Protein AF-A0A4Z2BAN6-F1 (afdb_monomer)

Sequence (231 aa):
MERNGSAILTCNSTPDTAITWKFNGDPVEDEAFRQYTTQNGPDLNLSQVDFTMFGHYSCWSEGRMLSSVYLPRNRGTGAKRLKSCQWVTSDGPVHGGGFQFQLSHSLSPYAEENTMLEVTVEAIDDLIFDRKTKKFFLREIIQPNSPKIAKCEDVGENLMVTIEPPSNWSTPHSFFTLEHQIHYRLLDNNQDRFSSSTLIPKTASSLRVRSRDPLVLSTWSQWSPWKNLTQ

Structure (mmCIF, N/CA/C/O backbone):
data_AF-A0A4Z2BAN6-F1
#
_entry.id   AF-A0A4Z2BAN6-F1
#
loop_
_atom_site.group_PDB
_atom_site.id
_atom_site.type_symbol
_atom_site.label_atom_id
_atom_site.label_alt_id
_atom_site.label_comp_id
_atom_site.label_asym_id
_atom_site.label_entity_id
_atom_site.label_seq_id
_atom_site.pdbx_PDB_ins_code
_atom_site.Cartn_x
_atom_site.Cartn_y
_atom_site.Cartn_z
_atom_site.occupancy
_atom_site.B_iso_or_equiv
_atom_site.auth_seq_id
_atom_site.auth_comp_id
_atom_site.auth_asym_id
_atom_site.auth_atom_id
_atom_site.pdbx_PDB_model_num
ATOM 1 N N . MET A 1 1 ? 30.330 -13.025 -23.144 1.00 32.06 1 MET A N 1
ATOM 2 C CA . MET A 1 1 ? 30.098 -12.651 -24.552 1.00 32.06 1 MET A CA 1
ATOM 3 C C . MET A 1 1 ? 29.093 -11.511 -24.525 1.00 32.06 1 MET A C 1
ATOM 5 O O . MET A 1 1 ? 27.902 -11.760 -24.373 1.00 32.06 1 MET A O 1
ATOM 9 N N . GLU A 1 2 ? 29.586 -10.273 -24.463 1.00 41.03 2 GLU A N 1
ATOM 10 C CA . GLU A 1 2 ? 28.739 -9.074 -24.435 1.00 41.03 2 GLU A CA 1
ATOM 11 C C . GLU A 1 2 ? 27.949 -9.006 -25.743 1.00 41.03 2 GLU A C 1
ATOM 13 O O . GLU A 1 2 ? 28.502 -9.147 -26.832 1.00 41.03 2 GLU A O 1
ATOM 18 N N . ARG A 1 3 ? 26.624 -8.887 -25.643 1.00 49.75 3 ARG A N 1
ATOM 19 C CA . ARG A 1 3 ? 25.795 -8.622 -26.817 1.00 49.75 3 ARG A CA 1
ATOM 20 C C . ARG A 1 3 ? 25.945 -7.141 -27.140 1.00 49.75 3 ARG A C 1
ATOM 22 O O . ARG A 1 3 ? 25.285 -6.322 -26.511 1.00 49.75 3 ARG A O 1
ATOM 29 N N . ASN A 1 4 ? 26.798 -6.832 -28.108 1.00 61.09 4 ASN A N 1
ATOM 30 C CA . ASN A 1 4 ? 26.900 -5.513 -28.721 1.00 61.09 4 ASN A CA 1
ATOM 31 C C . ASN A 1 4 ? 25.533 -5.139 -29.320 1.00 61.09 4 ASN A C 1
ATOM 33 O O . ASN A 1 4 ? 25.080 -5.748 -30.290 1.00 61.09 4 ASN A O 1
ATOM 37 N N . GLY A 1 5 ? 24.835 -4.201 -28.678 1.00 72.12 5 GLY A N 1
ATOM 38 C CA . GLY A 1 5 ? 23.520 -3.730 -29.107 1.00 72.12 5 GLY A CA 1
ATOM 39 C C . GLY A 1 5 ? 23.623 -2.702 -30.233 1.00 72.12 5 GLY A C 1
ATOM 40 O O . GLY A 1 5 ? 24.662 -2.077 -30.429 1.00 72.12 5 GLY A O 1
ATOM 41 N N . SER A 1 6 ? 22.530 -2.507 -30.967 1.00 83.88 6 SER A N 1
ATOM 42 C CA . SER A 1 6 ? 22.358 -1.378 -31.885 1.00 83.88 6 SER A CA 1
ATOM 43 C C . SER A 1 6 ? 21.189 -0.519 -31.419 1.00 83.88 6 SER A C 1
ATOM 45 O O . SER A 1 6 ? 20.181 -1.058 -30.953 1.00 83.88 6 SER A O 1
ATOM 47 N N . ALA A 1 7 ? 21.296 0.794 -31.576 1.00 84.31 7 ALA A N 1
ATOM 48 C CA . ALA A 1 7 ? 20.236 1.741 -31.251 1.00 84.31 7 ALA A CA 1
ATOM 49 C C . ALA A 1 7 ? 20.042 2.730 -32.404 1.00 84.31 7 ALA A C 1
ATOM 51 O O . ALA A 1 7 ? 20.989 3.050 -33.114 1.00 84.31 7 ALA A O 1
ATOM 52 N N . ILE A 1 8 ? 18.813 3.206 -32.586 1.00 88.75 8 ILE A N 1
ATOM 53 C CA . ILE A 1 8 ? 18.486 4.273 -33.536 1.00 88.75 8 ILE A CA 1
ATOM 54 C C . ILE A 1 8 ? 17.912 5.420 -32.715 1.00 88.75 8 ILE A C 1
ATOM 56 O O . ILE A 1 8 ? 16.946 5.223 -31.973 1.00 88.75 8 ILE A O 1
ATOM 60 N N . LEU A 1 9 ? 18.539 6.588 -32.809 1.00 88.12 9 LEU A N 1
ATOM 61 C CA . LEU A 1 9 ? 18.074 7.811 -32.169 1.00 88.12 9 LEU A CA 1
ATOM 62 C C . LEU A 1 9 ? 17.407 8.682 -33.228 1.00 88.12 9 LEU A C 1
ATOM 64 O O . LEU A 1 9 ? 18.056 9.077 -34.189 1.00 88.12 9 LEU A O 1
ATOM 68 N N . THR A 1 10 ? 16.128 8.992 -33.044 1.00 89.12 10 THR A N 1
ATOM 69 C CA . THR A 1 10 ? 15.358 9.793 -34.003 1.00 89.12 10 THR A CA 1
ATOM 70 C C . THR A 1 10 ? 15.253 11.233 -33.535 1.00 89.12 10 THR A C 1
ATOM 72 O O . THR A 1 10 ? 14.806 11.492 -32.413 1.00 89.12 10 THR A O 1
ATOM 75 N N . CYS A 1 11 ? 15.642 12.175 -34.394 1.00 85.94 11 CYS A N 1
ATOM 76 C CA . CYS A 1 11 ? 15.409 13.590 -34.148 1.00 85.94 11 CYS A CA 1
ATOM 77 C C . CYS A 1 11 ? 13.961 13.973 -34.475 1.00 85.94 11 CYS A C 1
ATOM 79 O O . CYS A 1 11 ? 13.407 13.561 -35.493 1.00 85.94 11 CYS A O 1
ATOM 81 N N . ASN A 1 12 ? 13.351 14.805 -33.631 1.00 81.38 12 ASN A N 1
ATOM 82 C CA . ASN A 1 12 ? 12.024 15.358 -33.893 1.00 81.38 12 ASN A CA 1
ATOM 83 C C . ASN A 1 12 ? 12.115 16.584 -34.824 1.00 81.38 12 ASN A C 1
ATOM 85 O O . ASN A 1 12 ? 11.957 17.721 -34.377 1.00 81.38 12 ASN A O 1
ATOM 89 N N . SER A 1 13 ? 12.419 16.357 -36.104 1.00 80.50 13 SER A N 1
ATOM 90 C CA . SER A 1 13 ? 12.527 17.400 -37.134 1.00 80.50 13 SER A CA 1
ATOM 91 C C . SER A 1 13 ? 11.557 17.174 -38.295 1.00 80.50 13 SER A C 1
ATOM 93 O O . SER A 1 13 ? 11.010 16.087 -38.477 1.00 80.50 13 SER A O 1
ATOM 95 N N . THR A 1 14 ? 11.357 18.203 -39.118 1.00 76.50 14 THR A N 1
ATOM 96 C CA . THR A 1 14 ? 10.662 18.055 -40.401 1.00 76.50 14 THR A CA 1
ATOM 97 C C . THR A 1 14 ? 11.549 17.336 -41.425 1.00 76.50 14 THR A C 1
ATOM 99 O O . THR A 1 14 ? 12.778 17.377 -41.296 1.00 76.50 14 THR A O 1
ATOM 102 N N . PRO A 1 15 ? 10.959 16.690 -42.449 1.00 64.62 15 PRO A N 1
ATOM 103 C CA . PRO A 1 15 ? 11.714 16.242 -43.616 1.00 64.62 15 PRO A CA 1
ATOM 104 C C . PRO A 1 15 ? 12.491 17.430 -44.209 1.00 64.62 15 PRO A C 1
ATOM 106 O O . PRO A 1 15 ? 11.973 18.544 -44.218 1.00 64.62 15 PRO A O 1
ATOM 109 N N . ASP A 1 16 ? 13.728 17.199 -44.650 1.00 68.94 16 ASP A N 1
ATOM 110 C CA . ASP A 1 16 ? 14.640 18.174 -45.285 1.00 68.94 16 ASP A CA 1
ATOM 111 C C . ASP A 1 16 ? 15.369 19.176 -44.371 1.00 68.94 16 ASP A C 1
ATOM 113 O O . ASP A 1 16 ? 16.165 19.986 -44.848 1.00 68.94 16 ASP A O 1
ATOM 117 N N . THR A 1 17 ? 15.191 19.107 -43.050 1.00 77.31 17 THR A N 1
ATOM 118 C CA . THR A 1 17 ? 16.026 19.890 -42.127 1.00 77.31 17 THR A CA 1
ATOM 119 C C . THR A 1 17 ? 17.451 19.323 -42.078 1.00 77.31 17 THR A C 1
ATOM 121 O O . THR A 1 17 ? 17.636 18.135 -41.820 1.00 77.31 17 THR A O 1
ATOM 124 N N . ALA A 1 18 ? 18.475 20.161 -42.273 1.00 85.25 18 ALA A N 1
ATOM 125 C CA . ALA A 1 18 ? 19.863 19.765 -42.030 1.00 85.25 18 ALA A CA 1
ATOM 126 C C . ALA A 1 18 ? 20.096 19.573 -40.521 1.00 85.25 18 ALA A C 1
ATOM 128 O O . ALA A 1 18 ? 19.908 20.511 -39.738 1.00 85.25 18 ALA A O 1
ATOM 129 N N . ILE A 1 19 ? 20.486 18.357 -40.126 1.00 89.69 19 ILE A N 1
ATOM 130 C CA . ILE A 1 19 ? 20.642 17.936 -38.729 1.00 89.69 19 ILE A CA 1
ATOM 131 C C . ILE A 1 19 ? 22.105 17.648 -38.408 1.00 89.69 19 ILE A C 1
ATOM 133 O O . ILE A 1 19 ? 22.801 17.022 -39.203 1.00 89.69 19 ILE A O 1
ATOM 137 N N . THR A 1 20 ? 22.538 18.030 -37.210 1.00 90.81 20 THR A N 1
ATOM 138 C CA . THR A 1 20 ? 23.782 17.552 -36.598 1.00 90.81 20 THR A CA 1
ATOM 139 C C . THR A 1 20 ? 23.512 16.962 -35.220 1.00 90.81 20 THR A C 1
ATOM 141 O O . THR A 1 20 ? 22.596 17.384 -34.508 1.00 90.81 20 THR A O 1
ATOM 144 N N . TRP A 1 21 ? 24.315 15.975 -34.832 1.00 90.75 21 TRP A N 1
ATOM 145 C CA . TRP A 1 21 ? 24.214 15.316 -33.534 1.00 90.75 21 TRP A CA 1
ATOM 146 C C . TRP A 1 21 ? 25.424 15.619 -32.657 1.00 90.75 21 TRP A C 1
ATOM 148 O O . TRP A 1 21 ? 26.562 15.669 -33.127 1.00 90.75 21 TRP A O 1
ATOM 158 N N . LYS A 1 22 ? 25.172 15.779 -31.357 1.00 90.19 22 LYS A N 1
ATOM 159 C CA . LYS A 1 22 ? 26.207 15.919 -30.329 1.00 90.19 22 LYS A CA 1
ATOM 160 C C . LYS A 1 22 ? 26.028 14.875 -29.236 1.00 90.19 22 LYS A C 1
ATOM 162 O O . LYS A 1 22 ? 24.895 14.645 -28.808 1.00 90.19 22 LYS A O 1
ATOM 167 N N . PHE A 1 23 ? 27.129 14.302 -28.764 1.00 88.69 23 PHE A N 1
ATOM 168 C CA . PHE A 1 23 ? 27.199 13.414 -27.609 1.00 88.69 23 PHE A CA 1
ATOM 169 C C . PHE A 1 23 ? 27.866 14.149 -26.446 1.00 88.69 23 PHE A C 1
ATOM 171 O O . PHE A 1 23 ? 28.974 14.649 -26.583 1.00 88.69 23 PHE A O 1
ATOM 178 N N . ASN A 1 24 ? 27.168 14.274 -25.316 1.00 85.25 24 ASN A N 1
ATOM 179 C CA . ASN A 1 24 ? 27.612 15.009 -24.124 1.00 85.25 24 ASN A CA 1
ATOM 180 C C . ASN A 1 24 ? 28.097 16.451 -24.390 1.00 85.25 24 ASN A C 1
ATOM 182 O O . ASN A 1 24 ? 28.816 17.026 -23.583 1.00 85.25 24 ASN A O 1
ATOM 186 N N . GLY A 1 25 ? 27.639 17.060 -25.489 1.00 82.81 25 GLY A N 1
ATOM 187 C CA . GLY A 1 25 ? 28.009 18.417 -25.899 1.00 82.81 25 GLY A CA 1
ATOM 188 C C . GLY A 1 25 ? 29.024 18.475 -27.042 1.00 82.81 25 GLY A C 1
ATOM 189 O O . GLY A 1 25 ? 29.089 19.504 -27.716 1.00 82.81 25 GLY A O 1
ATOM 190 N N . ASP A 1 26 ? 29.706 17.369 -27.332 1.00 87.44 26 ASP A N 1
ATOM 191 C CA . ASP A 1 26 ? 30.724 17.275 -28.377 1.00 87.44 26 ASP A CA 1
ATOM 192 C C . ASP A 1 26 ? 30.146 16.713 -29.688 1.00 87.44 26 ASP A C 1
ATOM 194 O O . ASP A 1 26 ? 29.232 15.883 -29.649 1.00 87.44 26 ASP A O 1
ATOM 198 N N . PRO A 1 27 ? 30.616 17.153 -30.870 1.00 87.88 27 PRO A N 1
ATOM 199 C CA . PRO A 1 27 ? 30.157 16.613 -32.150 1.00 87.88 27 PRO A CA 1
ATOM 200 C C . PRO A 1 27 ? 30.369 15.095 -32.249 1.00 87.88 27 PRO A C 1
ATOM 202 O O . PRO A 1 27 ? 31.467 14.600 -32.020 1.00 87.88 27 PRO A O 1
ATOM 205 N N . VAL A 1 28 ? 29.335 14.349 -32.656 1.00 84.75 28 VAL A N 1
ATOM 206 C CA . VAL A 1 28 ? 29.432 12.879 -32.823 1.00 84.75 28 VAL A CA 1
ATOM 207 C C . VAL A 1 28 ? 30.371 12.482 -33.976 1.00 84.75 28 VAL A C 1
ATOM 209 O O . VAL A 1 28 ? 30.853 11.355 -34.031 1.00 84.75 28 VAL A O 1
ATOM 212 N N . GLU A 1 29 ? 30.656 13.413 -34.887 1.00 73.31 29 GLU A N 1
ATOM 213 C CA . GLU A 1 29 ? 31.560 13.230 -36.030 1.00 73.31 29 GLU A CA 1
ATOM 214 C C . GLU A 1 29 ? 33.049 13.144 -35.643 1.00 73.31 29 GLU A C 1
ATOM 216 O O . GLU A 1 29 ? 33.885 12.893 -36.514 1.00 73.31 29 GLU A O 1
ATOM 221 N N . ASP A 1 30 ? 33.382 13.328 -34.360 1.00 72.38 30 ASP A N 1
ATOM 222 C CA . ASP A 1 30 ? 34.740 13.163 -33.845 1.00 72.38 30 ASP A CA 1
ATOM 223 C C . ASP A 1 30 ? 35.255 11.721 -34.049 1.00 72.38 30 ASP A C 1
ATOM 225 O O . ASP A 1 30 ? 34.494 10.742 -34.059 1.00 72.38 30 ASP A O 1
ATOM 229 N N . GLU A 1 31 ? 36.568 11.574 -34.230 1.00 66.12 31 GLU A N 1
ATOM 230 C CA . GLU A 1 31 ? 37.223 10.339 -34.684 1.00 66.12 31 GLU A CA 1
ATOM 231 C C . GLU A 1 31 ? 36.908 9.132 -33.784 1.00 66.12 31 GLU A C 1
ATOM 233 O O . GLU A 1 31 ? 36.809 8.002 -34.268 1.00 66.12 31 GLU A O 1
ATOM 238 N N . ALA A 1 32 ? 36.671 9.373 -32.491 1.00 68.06 32 ALA A N 1
ATOM 239 C CA . ALA A 1 32 ? 36.342 8.345 -31.507 1.00 68.06 32 ALA A CA 1
ATOM 240 C C . ALA A 1 32 ? 34.987 7.650 -31.760 1.00 68.06 32 ALA A C 1
ATOM 242 O O . ALA A 1 32 ? 34.859 6.447 -31.516 1.00 68.06 32 ALA A O 1
ATOM 243 N N . PHE A 1 33 ? 33.986 8.375 -32.273 1.00 69.69 33 PHE A N 1
ATOM 244 C CA . PHE A 1 33 ? 32.612 7.876 -32.447 1.00 69.69 33 PHE A CA 1
ATOM 245 C C . PHE A 1 33 ? 32.246 7.597 -33.905 1.00 69.69 33 PHE A C 1
ATOM 247 O O . PHE A 1 33 ? 31.298 6.850 -34.177 1.00 69.69 33 PHE A O 1
ATOM 254 N N . ARG A 1 34 ? 33.014 8.134 -34.857 1.00 74.44 34 ARG A N 1
ATOM 255 C CA . ARG A 1 34 ? 32.753 8.006 -36.296 1.00 74.44 34 ARG A CA 1
ATOM 256 C C . ARG A 1 34 ? 32.675 6.559 -36.791 1.00 74.44 34 ARG A C 1
ATOM 258 O O . ARG A 1 34 ? 31.925 6.273 -37.717 1.00 74.44 34 ARG A O 1
ATOM 265 N N . GLN A 1 35 ? 33.415 5.636 -36.178 1.00 81.19 35 GLN A N 1
ATOM 266 C CA . GLN A 1 35 ? 33.396 4.218 -36.569 1.00 81.19 35 GLN A CA 1
ATOM 267 C C . GLN A 1 35 ? 32.152 3.451 -36.080 1.00 81.19 35 GLN A C 1
ATOM 269 O O . GLN A 1 35 ? 31.854 2.377 -36.598 1.00 81.19 35 GLN A O 1
ATOM 274 N N . TYR A 1 36 ? 31.426 3.993 -35.098 1.00 83.19 36 TYR A N 1
ATOM 275 C CA . TYR A 1 36 ? 30.276 3.335 -34.468 1.00 8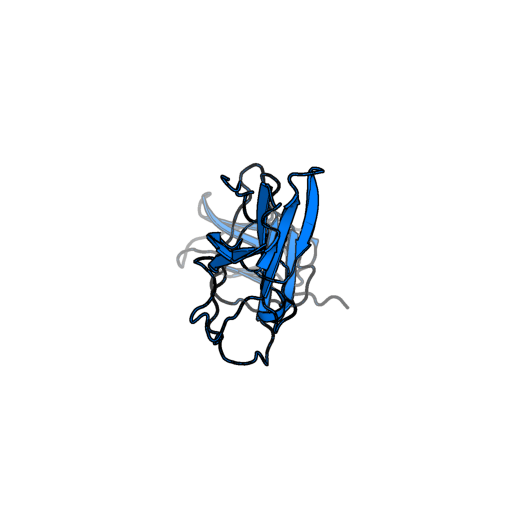3.19 36 TYR A CA 1
ATOM 276 C C . TYR A 1 36 ? 28.945 4.001 -34.805 1.00 83.19 36 TYR A C 1
ATOM 278 O O . TYR A 1 36 ? 27.889 3.450 -34.485 1.00 83.19 36 TYR A O 1
ATOM 286 N N . THR A 1 37 ? 28.980 5.163 -35.454 1.00 85.25 37 THR A N 1
ATOM 287 C CA . THR A 1 37 ? 27.803 5.983 -35.725 1.00 85.25 37 THR A CA 1
ATOM 288 C C . THR A 1 37 ? 27.599 6.199 -37.220 1.00 85.25 37 THR A C 1
ATOM 290 O O . THR A 1 37 ? 28.540 6.290 -38.004 1.00 85.25 37 THR A O 1
ATOM 293 N N . THR A 1 38 ? 26.345 6.234 -37.657 1.00 87.88 38 THR A N 1
ATOM 294 C CA . THR A 1 38 ? 25.986 6.543 -39.045 1.00 87.88 38 THR A CA 1
ATOM 295 C C . THR A 1 38 ? 24.741 7.408 -39.047 1.00 87.88 38 THR A C 1
ATOM 297 O O . THR A 1 38 ? 23.707 7.005 -38.514 1.00 87.88 38 THR A O 1
ATOM 300 N N . GLN A 1 39 ? 24.832 8.596 -39.637 1.00 86.69 39 GLN A N 1
ATOM 301 C CA . GLN A 1 39 ? 23.696 9.499 -39.749 1.00 86.69 39 GLN A CA 1
ATOM 302 C C . GLN A 1 39 ? 22.905 9.213 -41.029 1.00 86.69 39 GLN A C 1
ATOM 304 O O . GLN A 1 39 ? 23.458 9.232 -42.126 1.00 86.69 39 GLN A O 1
ATOM 309 N N . ASN A 1 40 ? 21.602 8.978 -40.876 1.00 85.19 40 ASN A N 1
ATOM 310 C CA . ASN A 1 40 ? 20.653 8.714 -41.952 1.00 85.19 40 ASN A CA 1
ATOM 311 C C . ASN A 1 40 ? 19.498 9.720 -41.855 1.00 85.19 40 ASN A C 1
ATOM 313 O O . ASN A 1 40 ? 18.474 9.464 -41.225 1.00 85.19 40 ASN A O 1
ATOM 317 N N . GLY A 1 41 ? 19.679 10.894 -42.466 1.00 85.00 41 GLY A N 1
ATOM 318 C CA . GLY A 1 41 ? 18.714 11.991 -42.365 1.00 85.00 41 GLY A CA 1
ATOM 319 C C . GLY A 1 41 ? 18.571 12.485 -40.914 1.00 85.00 41 GLY A C 1
ATOM 320 O O . GLY A 1 41 ? 19.584 12.881 -40.327 1.00 85.00 41 GLY A O 1
ATOM 321 N N . PRO A 1 42 ? 17.353 12.483 -40.329 1.00 87.88 42 PRO A N 1
ATOM 322 C CA . PRO A 1 42 ? 17.133 12.883 -38.939 1.00 87.88 42 PRO A CA 1
ATOM 323 C C . PRO A 1 42 ? 17.541 11.806 -37.922 1.00 87.88 42 PRO A C 1
ATOM 325 O O . PRO A 1 42 ? 17.608 12.102 -36.727 1.00 87.88 42 PRO A O 1
ATOM 328 N N . ASP A 1 43 ? 17.810 10.578 -38.369 1.00 89.25 43 ASP A N 1
ATOM 329 C CA . ASP A 1 43 ? 18.134 9.452 -37.499 1.00 89.25 43 ASP A CA 1
ATOM 330 C C . ASP A 1 43 ? 19.651 9.267 -37.354 1.00 89.25 43 ASP A C 1
ATOM 332 O O . ASP A 1 43 ? 20.407 9.330 -38.328 1.00 89.25 43 ASP A O 1
ATOM 336 N N . LEU A 1 44 ? 20.101 8.990 -36.130 1.00 89.62 44 LEU A N 1
ATOM 337 C CA . LEU A 1 44 ? 21.464 8.571 -35.821 1.00 89.62 44 LEU A CA 1
ATOM 338 C C . LEU A 1 44 ? 21.474 7.090 -35.440 1.00 89.62 44 LEU A C 1
ATOM 340 O O . LEU A 1 44 ? 20.933 6.691 -34.405 1.00 89.62 44 LEU A O 1
ATOM 344 N N . ASN A 1 45 ? 22.133 6.278 -36.260 1.00 90.06 45 ASN A N 1
ATOM 345 C CA . ASN A 1 45 ? 22.304 4.854 -36.014 1.00 90.06 45 ASN A CA 1
ATOM 346 C C . ASN A 1 45 ? 23.582 4.622 -35.211 1.00 90.06 45 ASN A C 1
ATOM 348 O O . ASN A 1 45 ? 24.670 4.974 -35.660 1.00 90.06 45 ASN A O 1
ATOM 352 N N . LEU A 1 46 ? 23.449 3.989 -34.049 1.00 89.19 46 LEU A N 1
ATOM 353 C CA . LEU A 1 46 ? 24.548 3.544 -33.202 1.00 89.19 46 LEU A CA 1
ATOM 354 C C . LEU A 1 46 ? 24.712 2.031 -33.353 1.00 89.19 46 LEU A C 1
ATOM 356 O O . LEU A 1 46 ? 23.771 1.258 -33.145 1.00 89.19 46 LEU A O 1
ATOM 360 N N . SER A 1 47 ? 25.918 1.604 -33.696 1.00 86.12 47 SER A N 1
ATOM 361 C CA . SER A 1 47 ? 26.310 0.203 -33.806 1.00 86.12 47 SER A CA 1
ATOM 362 C C . SER A 1 47 ? 27.295 -0.148 -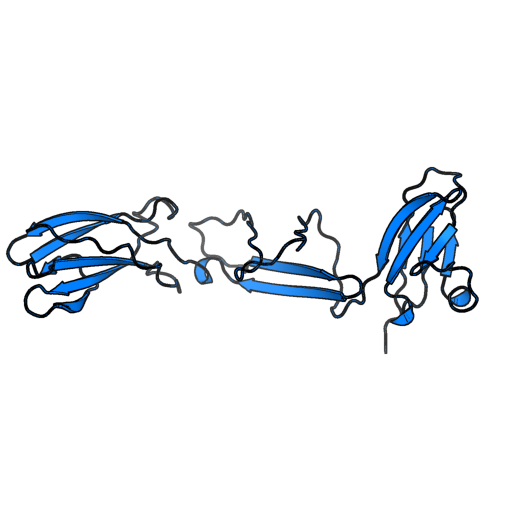32.700 1.00 86.12 47 SER A C 1
ATOM 364 O O . SER A 1 47 ? 28.056 0.702 -32.257 1.00 86.12 47 SER A O 1
ATOM 366 N N . GLN A 1 48 ? 27.276 -1.404 -32.256 1.00 81.62 48 GLN A N 1
ATOM 367 C CA . GLN A 1 48 ? 28.196 -1.899 -31.229 1.00 81.62 48 GLN A CA 1
ATOM 368 C C . GLN A 1 48 ? 28.209 -1.062 -29.944 1.00 81.62 48 GLN A C 1
ATOM 370 O O . GLN A 1 48 ? 29.259 -0.837 -29.356 1.00 81.62 48 GLN A O 1
ATOM 375 N N . VAL A 1 49 ? 27.023 -0.627 -29.513 1.00 79.81 49 VAL A N 1
ATOM 376 C CA . VAL A 1 49 ? 26.856 0.241 -28.346 1.00 79.81 49 VAL A CA 1
ATOM 377 C C . VAL A 1 49 ? 27.484 -0.408 -27.115 1.00 79.81 49 VAL A C 1
ATOM 379 O O . VAL A 1 49 ? 27.034 -1.473 -26.678 1.00 79.81 49 VAL A O 1
ATOM 382 N N . ASP A 1 50 ? 28.481 0.267 -26.547 1.00 77.00 50 ASP A N 1
ATOM 383 C CA . ASP A 1 50 ? 29.167 -0.122 -25.318 1.00 77.00 50 ASP A CA 1
ATOM 384 C C . ASP A 1 50 ? 29.019 0.945 -24.215 1.00 77.00 50 ASP A C 1
ATOM 386 O O . ASP A 1 50 ? 28.246 1.900 -24.327 1.00 77.00 50 ASP A O 1
ATOM 390 N N . PHE A 1 51 ? 29.754 0.772 -23.112 1.00 71.56 51 PHE A N 1
ATOM 391 C CA . PHE A 1 51 ? 29.659 1.660 -21.957 1.00 71.56 51 PHE A CA 1
ATOM 392 C C . PHE A 1 51 ? 30.155 3.094 -22.184 1.00 71.56 51 PHE A C 1
ATOM 394 O O . PHE A 1 51 ? 29.801 3.966 -21.393 1.00 71.56 51 PHE A O 1
ATOM 401 N N . THR A 1 52 ? 30.954 3.338 -23.221 1.00 77.50 52 THR A N 1
ATOM 402 C CA . THR A 1 52 ? 31.472 4.662 -23.596 1.00 77.50 52 THR A CA 1
ATOM 403 C C . THR A 1 52 ? 30.454 5.487 -24.380 1.00 77.50 52 THR A C 1
ATOM 405 O O . THR A 1 52 ? 30.553 6.709 -24.424 1.00 77.50 52 THR A O 1
ATOM 408 N N . MET A 1 53 ? 29.437 4.826 -24.942 1.00 80.00 53 MET A N 1
ATOM 409 C CA . MET A 1 53 ? 28.367 5.442 -25.729 1.00 80.00 53 MET A CA 1
ATOM 410 C C . MET A 1 53 ? 27.113 5.748 -24.889 1.00 80.00 53 MET A C 1
ATOM 412 O O . MET A 1 53 ? 26.096 6.186 -25.421 1.00 80.00 53 MET A O 1
ATOM 416 N N . PHE A 1 54 ? 27.143 5.514 -23.573 1.00 83.19 54 PHE A N 1
ATOM 417 C CA . PHE A 1 54 ? 26.052 5.912 -22.681 1.00 83.19 54 PHE A CA 1
ATOM 418 C C . PHE A 1 54 ? 26.179 7.384 -22.294 1.00 83.19 54 PHE A C 1
ATOM 420 O O . PHE A 1 54 ? 27.225 7.823 -21.819 1.00 83.19 54 PHE A O 1
ATOM 427 N N . GLY A 1 55 ? 25.103 8.145 -22.475 1.00 79.50 55 GLY A N 1
ATOM 428 C CA . GLY A 1 55 ? 25.106 9.581 -22.222 1.00 79.50 55 GLY A CA 1
ATOM 429 C C . GLY A 1 55 ? 24.018 10.333 -22.973 1.00 79.50 55 GLY A C 1
ATOM 430 O O . GLY A 1 55 ? 23.039 9.753 -23.452 1.00 79.50 55 GLY A O 1
ATOM 431 N N . HIS A 1 56 ? 24.193 11.645 -23.041 1.00 86.00 56 HIS A N 1
ATOM 432 C CA . HIS A 1 56 ? 23.238 12.577 -23.611 1.00 86.00 56 HIS A CA 1
ATOM 433 C C . HIS A 1 56 ? 23.504 12.793 -25.100 1.00 86.00 56 HIS A C 1
ATOM 435 O O . HIS A 1 56 ? 24.544 13.325 -25.483 1.00 86.00 56 HIS A O 1
ATOM 441 N N . TYR A 1 57 ? 22.537 12.444 -25.939 1.00 88.75 57 TYR A N 1
ATOM 442 C CA . TYR A 1 57 ? 22.542 12.755 -27.360 1.00 88.75 57 TYR A CA 1
ATOM 443 C C . TYR A 1 57 ? 21.583 13.903 -27.637 1.00 88.75 57 TYR A C 1
ATOM 445 O O . TYR A 1 57 ? 20.420 13.869 -27.239 1.00 88.75 57 TYR A O 1
ATOM 453 N N . SER A 1 58 ? 22.056 14.915 -28.355 1.00 88.19 58 SER A N 1
ATOM 454 C CA . SER A 1 58 ? 21.248 16.075 -28.728 1.00 88.19 58 SER A CA 1
ATOM 455 C C . SER A 1 58 ? 21.306 16.317 -30.229 1.00 88.19 58 SER A C 1
ATOM 457 O O . SER A 1 58 ? 22.375 16.263 -30.836 1.00 88.19 58 SER A O 1
ATOM 459 N N . CYS A 1 59 ? 20.139 16.573 -30.811 1.00 90.00 59 CYS A N 1
ATOM 460 C CA . CYS A 1 59 ? 19.951 16.909 -32.215 1.00 90.00 59 CYS A CA 1
ATOM 461 C C . CYS A 1 59 ? 19.854 18.427 -32.379 1.00 90.00 59 CYS A C 1
ATOM 463 O O . CYS A 1 59 ? 19.128 19.093 -31.632 1.00 90.00 59 CYS A O 1
ATOM 465 N N . TRP A 1 60 ? 20.546 18.961 -33.382 1.00 88.94 60 TRP A N 1
ATOM 466 C CA . TRP A 1 60 ? 20.660 20.388 -33.648 1.00 88.94 60 TRP A CA 1
ATOM 467 C C . TRP A 1 60 ? 20.370 20.710 -35.111 1.00 88.94 60 TRP A C 1
ATOM 469 O O . TRP A 1 60 ? 20.716 19.944 -36.006 1.00 88.94 60 TRP A O 1
ATOM 479 N N . SER A 1 61 ? 19.787 21.881 -35.352 1.00 89.44 61 SER A N 1
ATOM 480 C CA . SER A 1 61 ? 19.682 22.485 -36.680 1.00 89.44 61 SER A CA 1
ATOM 481 C C . SER A 1 61 ? 19.888 23.990 -36.576 1.00 89.44 61 SER A C 1
ATOM 483 O O . SER A 1 61 ? 19.363 24.613 -35.655 1.00 89.44 61 SER A O 1
ATOM 485 N N . GLU A 1 62 ? 20.701 24.560 -37.469 1.00 85.75 62 GLU A N 1
ATOM 486 C CA . GLU A 1 62 ? 21.007 26.004 -37.514 1.00 85.75 62 GLU A CA 1
ATOM 487 C C . GLU A 1 62 ? 21.405 26.603 -36.144 1.00 85.75 62 GLU A C 1
ATOM 489 O O . GLU A 1 62 ? 21.077 27.736 -35.806 1.00 85.75 62 GLU A O 1
ATOM 494 N N . GLY A 1 63 ? 22.101 25.820 -35.311 1.00 80.50 63 GLY A N 1
ATOM 495 C CA . GLY A 1 63 ? 22.527 26.237 -33.968 1.00 80.50 63 GLY A CA 1
ATOM 496 C C . GLY A 1 63 ? 21.459 26.129 -32.871 1.00 80.50 63 GLY A C 1
ATOM 497 O O . GLY A 1 63 ? 21.756 26.421 -31.714 1.00 80.50 63 GLY A O 1
ATOM 498 N N . ARG A 1 64 ? 20.247 25.655 -33.180 1.00 83.56 64 ARG A N 1
ATOM 499 C CA . ARG A 1 64 ? 19.168 25.398 -32.215 1.00 83.56 64 ARG A CA 1
ATOM 500 C C . ARG A 1 64 ? 19.035 23.906 -31.910 1.00 83.56 64 ARG A C 1
ATOM 502 O O . ARG A 1 64 ? 18.961 23.088 -32.823 1.00 83.56 64 ARG A O 1
ATOM 509 N N . MET A 1 65 ? 18.938 23.556 -30.628 1.00 84.56 65 MET A N 1
ATOM 510 C CA . MET A 1 65 ? 18.627 22.188 -30.205 1.00 84.56 65 MET A CA 1
ATOM 511 C C . MET A 1 65 ? 17.150 21.876 -30.475 1.00 84.56 65 MET A C 1
ATOM 513 O O . MET A 1 65 ? 16.270 22.616 -30.028 1.00 84.56 65 MET A O 1
ATOM 517 N N . LEU A 1 66 ? 16.884 20.793 -31.205 1.00 84.50 66 LEU A N 1
ATOM 518 C CA . LEU A 1 66 ? 15.532 20.363 -31.578 1.00 84.50 66 LEU A CA 1
ATOM 519 C C . LEU A 1 66 ? 14.976 19.313 -30.613 1.00 84.50 66 LEU A C 1
ATOM 521 O O . LEU A 1 66 ? 13.826 19.397 -30.187 1.00 84.50 66 LEU A O 1
ATOM 525 N N . SER A 1 67 ? 15.798 18.328 -30.257 1.00 81.25 67 SER A N 1
ATOM 526 C CA . SER A 1 67 ? 15.431 17.250 -29.340 1.00 81.25 67 SER A CA 1
ATOM 527 C C . SER A 1 67 ? 16.664 16.666 -28.665 1.00 81.25 67 SER A C 1
ATOM 529 O O . SER A 1 67 ? 17.773 16.755 -29.195 1.00 81.25 67 SER A O 1
ATOM 531 N N . SER A 1 68 ? 16.459 16.003 -27.533 1.00 84.00 68 SER A N 1
ATOM 532 C CA . SER A 1 68 ? 17.489 15.217 -26.867 1.00 84.00 68 SER A CA 1
ATOM 533 C C . SER A 1 68 ? 16.980 13.846 -26.440 1.00 84.00 68 SER A C 1
ATOM 535 O O . SER A 1 68 ? 15.792 13.646 -26.186 1.00 84.00 68 SER A O 1
ATOM 537 N N . VAL A 1 69 ? 17.904 12.892 -26.375 1.00 81.25 69 VAL A N 1
ATOM 538 C CA . VAL A 1 69 ? 17.694 11.534 -25.881 1.00 81.25 69 VAL A CA 1
ATOM 539 C C . VAL A 1 69 ? 18.879 11.154 -25.006 1.00 81.25 69 VAL A C 1
ATOM 541 O O . VAL A 1 69 ? 20.029 11.308 -25.402 1.00 81.25 69 VAL A O 1
ATOM 544 N N . TYR A 1 70 ? 18.595 10.605 -23.831 1.00 80.81 70 TYR A N 1
ATOM 545 C CA . TYR A 1 70 ? 19.604 9.953 -23.006 1.00 80.81 70 TYR A CA 1
ATOM 546 C C . TYR A 1 70 ? 19.632 8.463 -23.328 1.00 80.81 70 TYR A C 1
ATOM 548 O O . TYR A 1 70 ? 18.588 7.806 -23.329 1.00 80.81 70 TYR A O 1
ATOM 556 N N . LEU A 1 71 ? 20.826 7.935 -23.592 1.00 78.31 71 LEU A N 1
ATOM 557 C CA . LEU A 1 71 ? 21.070 6.504 -23.702 1.00 78.31 71 LEU A CA 1
ATOM 558 C C . LEU A 1 71 ? 21.669 6.019 -22.377 1.00 78.31 71 LEU A C 1
ATOM 560 O O . LEU A 1 71 ? 22.879 6.136 -22.177 1.00 78.31 71 LEU A O 1
ATOM 564 N N . PRO A 1 72 ? 20.852 5.521 -21.437 1.00 69.31 72 PRO A N 1
ATOM 565 C CA . PRO A 1 72 ? 21.354 5.169 -20.124 1.00 69.31 72 PRO A CA 1
ATOM 566 C C . PRO A 1 72 ? 22.090 3.831 -20.144 1.00 69.31 72 PRO A C 1
ATOM 568 O O . PRO A 1 72 ? 21.770 2.920 -20.916 1.00 69.31 72 PRO A O 1
ATOM 571 N N . ARG A 1 73 ? 23.015 3.663 -19.197 1.00 66.75 73 ARG A N 1
ATOM 572 C CA . ARG A 1 73 ? 23.634 2.365 -18.938 1.00 66.75 73 ARG A CA 1
ATOM 573 C C . ARG A 1 73 ? 22.606 1.420 -18.331 1.00 66.75 73 ARG A C 1
ATOM 575 O O . ARG A 1 73 ? 22.302 1.494 -17.142 1.00 66.75 73 ARG A O 1
ATOM 582 N N . ASN A 1 74 ? 22.099 0.490 -19.130 1.00 58.09 74 ASN A N 1
ATOM 583 C CA . ASN A 1 74 ? 21.169 -0.511 -18.634 1.00 58.09 74 ASN A CA 1
ATOM 584 C C . ASN A 1 74 ? 21.911 -1.566 -17.789 1.00 58.09 74 ASN A C 1
ATOM 586 O O . ASN A 1 74 ? 22.704 -2.346 -18.316 1.00 58.09 74 ASN A O 1
ATOM 590 N N . ARG A 1 75 ? 21.650 -1.616 -16.476 1.00 53.81 75 ARG A N 1
ATOM 591 C CA . ARG A 1 75 ? 22.138 -2.698 -15.595 1.00 53.81 75 ARG A CA 1
ATOM 592 C C . ARG A 1 75 ? 21.205 -3.922 -15.546 1.00 53.81 75 ARG A C 1
ATOM 594 O O . ARG A 1 75 ? 21.483 -4.853 -14.796 1.00 53.81 75 ARG A O 1
ATOM 601 N N . GLY A 1 76 ? 20.117 -3.954 -16.324 1.00 48.19 76 GLY A N 1
ATOM 602 C CA . GLY A 1 76 ? 19.107 -5.019 -16.305 1.00 48.19 76 GLY A CA 1
ATOM 603 C C . GLY A 1 76 ? 18.693 -5.543 -17.689 1.00 48.19 76 GLY A C 1
ATOM 604 O O . GLY A 1 76 ? 18.863 -4.912 -18.723 1.00 48.19 76 GLY A O 1
ATOM 605 N N . THR A 1 77 ? 18.122 -6.742 -17.742 1.00 40.69 77 THR A N 1
ATOM 606 C CA . THR A 1 77 ? 17.746 -7.419 -18.994 1.00 40.69 77 THR A CA 1
ATOM 607 C C . THR A 1 77 ? 16.426 -6.894 -19.582 1.00 40.69 77 THR A C 1
ATOM 609 O O . THR A 1 77 ? 15.375 -7.061 -18.979 1.00 40.69 77 THR A O 1
ATOM 612 N N . GLY A 1 78 ? 16.480 -6.279 -20.772 1.00 42.50 78 GLY A N 1
ATOM 613 C CA . GLY A 1 78 ? 15.376 -6.089 -21.737 1.00 42.50 78 GLY A CA 1
ATOM 614 C C . GLY A 1 78 ? 14.039 -5.5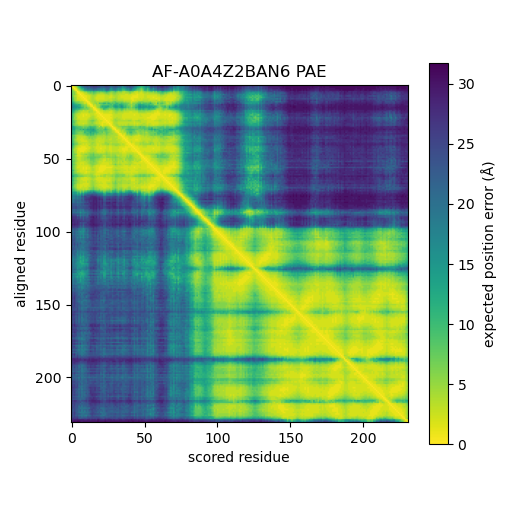27 -21.222 1.00 42.50 78 GLY A C 1
ATOM 615 O O . GLY A 1 78 ? 13.231 -6.251 -20.648 1.00 42.50 78 GLY A O 1
ATOM 616 N N . ALA A 1 79 ? 13.737 -4.258 -21.509 1.00 41.00 79 ALA A N 1
ATOM 617 C CA . ALA A 1 79 ? 12.389 -3.697 -21.362 1.00 41.00 79 ALA A CA 1
ATOM 618 C C . ALA A 1 79 ? 11.746 -3.510 -22.746 1.00 41.00 79 ALA A C 1
ATOM 620 O O . ALA A 1 79 ? 12.276 -2.786 -23.586 1.00 41.00 79 ALA A O 1
ATOM 621 N N . LYS A 1 80 ? 10.594 -4.146 -22.994 1.00 39.31 80 LYS A N 1
ATOM 622 C CA . LYS A 1 80 ? 9.678 -3.725 -24.065 1.00 39.31 80 LYS A CA 1
ATOM 623 C C . LYS A 1 80 ? 8.903 -2.511 -23.547 1.00 39.31 80 LYS A C 1
ATOM 625 O O . LYS A 1 80 ? 8.337 -2.583 -22.461 1.00 39.31 80 LYS A O 1
ATOM 630 N N . ARG A 1 81 ? 8.877 -1.414 -24.311 1.00 37.56 81 ARG A N 1
ATOM 631 C CA . ARG A 1 81 ? 8.121 -0.195 -23.973 1.00 37.56 81 ARG A CA 1
ATOM 632 C C . ARG A 1 81 ? 6.625 -0.513 -23.831 1.00 37.56 81 ARG A C 1
ATOM 634 O O . ARG A 1 81 ? 5.962 -0.774 -24.832 1.00 37.56 81 ARG A O 1
ATOM 641 N N . LEU A 1 82 ? 6.095 -0.453 -22.610 1.00 39.59 82 LEU A N 1
ATOM 642 C CA . LEU A 1 82 ? 4.662 -0.274 -22.356 1.00 39.59 82 LEU A CA 1
ATOM 643 C C . LEU A 1 82 ? 4.344 1.225 -22.235 1.00 39.59 82 LEU A C 1
ATOM 645 O O . LEU A 1 82 ? 5.190 2.025 -21.839 1.00 39.59 82 LEU A O 1
ATOM 649 N N . LYS A 1 83 ? 3.140 1.615 -22.668 1.00 37.47 83 LYS A N 1
ATOM 650 C CA . LYS A 1 83 ? 2.701 3.014 -22.763 1.00 37.47 83 LYS A CA 1
ATOM 651 C C . LYS A 1 83 ? 2.517 3.668 -21.385 1.00 37.47 83 LYS A C 1
ATOM 653 O O . LYS A 1 83 ? 1.876 3.093 -20.519 1.00 37.47 83 LYS A O 1
ATOM 658 N N . SER A 1 84 ? 2.967 4.927 -21.322 1.00 41.56 84 SER A N 1
ATOM 659 C CA . SER A 1 84 ? 2.669 5.990 -20.347 1.00 41.56 84 SER A CA 1
ATOM 660 C C . SER A 1 84 ? 2.981 5.673 -18.879 1.00 41.56 84 SER A C 1
ATOM 662 O O . SER A 1 84 ? 2.113 5.274 -18.112 1.00 41.56 84 SER A O 1
ATOM 664 N N . CYS A 1 85 ? 4.227 5.938 -18.481 1.00 50.50 85 CYS A N 1
ATOM 665 C CA . CYS A 1 85 ? 4.598 6.111 -17.077 1.00 50.50 85 CYS A CA 1
ATOM 666 C C . CYS A 1 85 ? 4.560 7.609 -16.731 1.00 50.50 85 CYS A C 1
ATOM 668 O O . CYS A 1 85 ? 5.110 8.424 -17.476 1.00 50.50 85 CYS A O 1
ATOM 670 N N . GLN A 1 86 ? 3.921 7.979 -15.617 1.00 55.97 86 GLN A N 1
ATOM 671 C CA . GLN A 1 86 ? 4.088 9.305 -15.015 1.00 55.97 86 GLN A CA 1
ATOM 672 C C . GLN A 1 86 ? 5.443 9.338 -14.298 1.00 55.97 86 GLN A C 1
ATOM 674 O O . GLN A 1 86 ? 5.651 8.597 -13.339 1.00 55.97 86 GLN A O 1
ATOM 679 N N . TRP A 1 87 ? 6.365 10.172 -14.777 1.00 63.50 87 TRP A N 1
ATOM 680 C CA . TRP A 1 87 ? 7.645 10.423 -14.113 1.00 63.50 87 TRP A CA 1
ATOM 681 C C . TRP A 1 87 ? 7.457 11.460 -13.004 1.00 63.50 87 TRP A C 1
ATOM 683 O O . TRP A 1 87 ? 6.749 12.448 -13.199 1.00 63.50 87 TRP A O 1
ATOM 693 N N . VAL A 1 88 ? 8.094 11.244 -11.853 1.00 65.69 88 VAL A N 1
ATOM 694 C CA . VAL A 1 88 ? 8.129 12.204 -10.740 1.00 65.69 88 VAL A CA 1
ATOM 695 C C . VAL A 1 88 ? 9.582 12.619 -10.536 1.00 65.69 88 VAL A C 1
ATOM 697 O O . VAL A 1 88 ? 10.440 11.753 -10.370 1.00 65.69 88 VAL A O 1
ATOM 700 N N . THR A 1 89 ? 9.867 13.923 -10.586 1.00 62.59 89 THR A N 1
ATOM 701 C CA . THR A 1 89 ? 11.215 14.472 -10.379 1.00 62.59 89 THR A CA 1
ATOM 702 C C . THR A 1 89 ? 11.419 14.891 -8.925 1.00 62.59 89 THR A C 1
ATOM 704 O O . THR A 1 89 ? 10.479 15.265 -8.222 1.00 62.59 89 THR A O 1
ATOM 707 N N . SER A 1 90 ? 12.665 14.812 -8.459 1.00 61.34 90 SER A N 1
ATOM 708 C CA . SER A 1 90 ? 13.072 15.254 -7.124 1.00 61.34 90 SER A CA 1
ATOM 709 C C . SER A 1 90 ? 13.625 16.680 -7.162 1.00 61.34 90 SER A C 1
ATOM 711 O O . SER A 1 90 ? 14.740 16.911 -6.710 1.00 61.34 90 SER A O 1
ATOM 713 N N . ASP A 1 91 ? 12.879 17.656 -7.676 1.00 55.25 91 ASP A N 1
ATOM 714 C CA . ASP A 1 91 ? 13.367 19.049 -7.734 1.00 55.25 91 ASP A CA 1
ATOM 715 C C . ASP A 1 91 ? 13.256 19.797 -6.383 1.00 55.25 91 ASP A C 1
ATOM 717 O O . ASP A 1 91 ? 13.283 21.024 -6.320 1.00 55.25 91 ASP A O 1
ATOM 721 N N . GLY A 1 92 ? 13.145 19.068 -5.266 1.00 55.19 92 GLY A N 1
ATOM 722 C CA . GLY A 1 92 ? 13.086 19.627 -3.917 1.00 55.19 92 GLY A CA 1
ATOM 723 C C . GLY A 1 92 ? 13.608 18.661 -2.850 1.00 55.19 92 GLY A C 1
ATOM 724 O O . GLY A 1 92 ? 13.764 17.467 -3.119 1.00 55.19 92 GLY A O 1
ATOM 725 N N . PRO A 1 93 ? 13.897 19.149 -1.627 1.00 48.22 93 PRO A N 1
ATOM 726 C CA . PRO A 1 93 ? 14.342 18.301 -0.529 1.00 48.22 93 PRO A CA 1
ATOM 727 C C . PRO A 1 93 ? 13.287 17.230 -0.255 1.00 48.22 93 PRO A C 1
ATOM 729 O O . PRO A 1 93 ? 12.211 17.537 0.254 1.00 48.22 93 PRO A O 1
ATOM 732 N N . VAL A 1 94 ? 13.602 15.970 -0.569 1.00 53.03 94 VAL A N 1
ATOM 733 C CA . VAL A 1 94 ? 12.784 14.809 -0.202 1.00 53.03 94 VAL A CA 1
ATOM 734 C C . VAL A 1 94 ? 12.675 14.809 1.318 1.00 53.03 94 VAL A C 1
ATOM 736 O O . VAL A 1 94 ? 13.605 14.419 2.023 1.00 53.03 94 VAL A O 1
ATOM 739 N N . HIS A 1 95 ? 11.563 15.321 1.844 1.00 51.03 95 HIS A N 1
ATOM 740 C CA . HIS A 1 95 ? 11.292 15.372 3.275 1.00 51.03 95 HIS A CA 1
ATOM 741 C C . HIS A 1 95 ? 11.032 13.952 3.783 1.00 51.03 95 HIS A C 1
ATOM 743 O O . HIS A 1 95 ? 9.885 13.561 3.946 1.00 51.03 95 HIS A O 1
ATOM 749 N N . GLY A 1 96 ? 12.091 13.154 3.960 1.00 50.72 96 GLY A N 1
ATOM 750 C CA . GLY A 1 96 ? 12.131 11.892 4.713 1.00 50.72 96 GLY A CA 1
ATOM 751 C C . GLY A 1 96 ? 11.142 10.777 4.332 1.00 50.72 96 GLY A C 1
ATOM 752 O O . GLY A 1 96 ? 11.164 9.733 4.973 1.00 50.72 96 GLY A O 1
ATOM 753 N N . GLY A 1 97 ? 10.282 10.972 3.330 1.00 56.28 97 GLY A N 1
ATOM 754 C CA . GLY A 1 97 ? 9.061 10.183 3.129 1.00 56.28 97 GLY A CA 1
ATOM 755 C C . GLY A 1 97 ? 8.970 9.424 1.805 1.00 56.28 97 GLY A C 1
ATOM 756 O O . GLY A 1 97 ? 7.922 8.854 1.520 1.00 56.28 97 GLY A O 1
ATOM 757 N N . GLY A 1 98 ? 10.041 9.396 1.005 1.00 67.81 98 GLY A N 1
ATOM 758 C CA . GLY A 1 98 ? 10.050 8.725 -0.300 1.00 67.81 98 GLY A CA 1
ATOM 759 C C . GLY A 1 98 ? 9.073 9.333 -1.317 1.00 67.81 98 GLY A C 1
ATOM 760 O O . GLY A 1 98 ? 8.538 10.421 -1.118 1.00 67.81 98 GLY A O 1
ATOM 761 N N . PHE A 1 99 ? 8.860 8.626 -2.428 1.00 72.25 99 PHE A N 1
ATOM 762 C CA . PHE A 1 99 ? 7.873 8.992 -3.447 1.00 72.25 99 PHE A CA 1
ATOM 763 C C . PHE A 1 99 ? 6.575 8.213 -3.229 1.00 72.25 99 PHE A C 1
ATOM 765 O O . PHE A 1 99 ? 6.606 7.000 -3.009 1.00 72.25 99 PHE A O 1
ATOM 772 N N . GLN A 1 100 ? 5.436 8.898 -3.333 1.00 72.12 100 GLN A N 1
ATOM 773 C CA . GLN A 1 100 ? 4.117 8.275 -3.270 1.00 72.12 100 GLN A CA 1
ATOM 774 C C . GLN A 1 100 ? 3.517 8.173 -4.673 1.00 72.12 100 GLN A C 1
ATOM 776 O O . GLN A 1 100 ? 3.411 9.168 -5.386 1.00 72.12 100 GLN A O 1
ATOM 781 N N . PHE A 1 101 ? 3.086 6.969 -5.046 1.00 75.31 101 PHE A N 1
ATOM 782 C CA . PHE A 1 101 ? 2.430 6.693 -6.322 1.00 75.31 101 PHE A CA 1
ATOM 783 C C . PHE A 1 101 ? 1.057 6.073 -6.075 1.00 75.31 101 PHE A C 1
ATOM 785 O O . PHE A 1 101 ? 0.896 5.251 -5.171 1.00 75.31 101 PHE A O 1
ATOM 792 N N . GLN A 1 102 ? 0.076 6.442 -6.898 1.00 77.94 102 GLN A N 1
ATOM 793 C CA . GLN A 1 102 ? -1.242 5.819 -6.901 1.00 77.94 102 GLN A CA 1
ATOM 794 C C . GLN A 1 102 ? -1.363 4.911 -8.122 1.00 77.94 102 GLN A C 1
ATOM 796 O O . GLN A 1 102 ? -1.204 5.353 -9.257 1.00 77.94 102 GLN A O 1
ATOM 801 N N . LEU A 1 103 ? -1.650 3.633 -7.884 1.00 77.50 103 LEU A N 1
ATOM 802 C CA . LEU A 1 103 ? -1.816 2.627 -8.928 1.00 77.50 103 LEU A CA 1
ATOM 803 C C . LEU A 1 103 ? -3.270 2.159 -8.937 1.00 77.50 103 LEU A C 1
ATOM 805 O O . LEU A 1 103 ? -3.829 1.843 -7.890 1.00 77.50 103 LEU A O 1
ATOM 809 N N . SER A 1 104 ? -3.878 2.119 -10.120 1.00 81.06 104 SER A N 1
ATOM 810 C CA . SER A 1 104 ? -5.223 1.567 -10.309 1.00 81.06 104 SER A CA 1
ATOM 811 C C . SER A 1 104 ? -5.133 0.119 -10.788 1.00 81.06 104 SER A C 1
ATOM 813 O O . SER A 1 104 ? -4.260 -0.214 -11.588 1.00 81.06 104 SER A O 1
ATOM 815 N N . HIS A 1 105 ? -6.052 -0.733 -10.336 1.00 82.62 105 HIS A N 1
ATOM 816 C CA . HIS A 1 105 ? -6.186 -2.118 -10.789 1.00 82.62 105 HIS A CA 1
ATOM 817 C C . HIS A 1 105 ? -7.657 -2.458 -11.054 1.00 82.62 105 HIS A C 1
ATOM 819 O O . HIS A 1 105 ? -8.558 -1.807 -10.532 1.00 82.62 105 HIS A O 1
ATOM 825 N N . SER A 1 106 ? -7.899 -3.505 -11.842 1.00 82.19 106 SER A N 1
ATOM 826 C CA . SER A 1 106 ? -9.241 -4.011 -12.172 1.00 82.19 106 SER A CA 1
ATOM 827 C C . SER A 1 106 ? -9.589 -5.337 -11.481 1.00 82.19 106 SER A C 1
ATOM 829 O O . SER A 1 106 ? -10.599 -5.955 -11.811 1.00 82.19 106 SER A O 1
ATOM 831 N N . LEU A 1 107 ? -8.752 -5.796 -10.539 1.00 84.81 107 LEU A N 1
ATOM 832 C CA . LEU A 1 107 ? -9.015 -7.007 -9.752 1.00 84.81 107 LEU A CA 1
ATOM 833 C C . LEU A 1 107 ? -10.326 -6.885 -8.960 1.00 84.81 107 LEU A C 1
ATOM 835 O O . LEU A 1 107 ? -10.606 -5.840 -8.373 1.00 84.81 107 LEU A O 1
ATOM 839 N N . SER A 1 108 ? -11.110 -7.966 -8.937 1.00 87.31 108 SER A N 1
ATOM 840 C CA . SER A 1 108 ? -12.348 -8.040 -8.157 1.00 87.31 108 SER A CA 1
ATOM 841 C C . SER A 1 108 ? -12.029 -8.213 -6.669 1.00 87.31 108 SER A C 1
ATOM 843 O O . SER A 1 108 ? -11.277 -9.127 -6.335 1.00 87.31 108 SER A O 1
ATOM 845 N N . PRO A 1 109 ? -12.637 -7.425 -5.765 1.00 86.50 109 PRO A N 1
ATOM 846 C CA . PRO A 1 109 ? -12.395 -7.548 -4.328 1.00 86.50 109 PRO A CA 1
ATOM 847 C C . PRO A 1 109 ? -13.028 -8.809 -3.708 1.00 86.50 109 PRO A C 1
ATOM 849 O O . PRO A 1 109 ? -12.747 -9.124 -2.559 1.00 86.50 109 PRO A O 1
ATOM 852 N N . TYR A 1 110 ? -13.879 -9.530 -4.450 1.00 88.00 110 TYR A N 1
ATOM 853 C CA . TYR A 1 110 ? -14.538 -10.764 -3.993 1.00 88.00 110 TYR A CA 1
ATOM 854 C C . TYR A 1 110 ? -13.869 -12.042 -4.507 1.00 88.00 110 TYR A C 1
ATOM 856 O O . TYR A 1 110 ? -14.202 -13.133 -4.050 1.00 88.00 110 TYR A O 1
ATOM 864 N N . ALA A 1 111 ? -12.994 -11.929 -5.507 1.00 89.31 111 ALA A N 1
ATOM 865 C CA . ALA A 1 111 ? -12.373 -13.083 -6.139 1.00 89.31 111 ALA A CA 1
ATOM 866 C C . ALA A 1 111 ? -11.027 -13.393 -5.482 1.00 89.31 111 ALA A C 1
ATOM 868 O O . ALA A 1 111 ? -10.260 -12.488 -5.162 1.00 89.31 111 ALA A O 1
ATOM 869 N N . GLU A 1 112 ? -10.714 -14.678 -5.341 1.00 88.81 112 GLU A N 1
ATOM 870 C CA . GLU A 1 112 ? -9.381 -15.100 -4.927 1.00 88.81 112 GLU A CA 1
ATOM 871 C C . GLU A 1 112 ? -8.355 -14.773 -6.024 1.00 88.81 112 GLU A C 1
ATOM 873 O O . GLU A 1 112 ? -8.564 -15.054 -7.210 1.00 88.81 112 GLU A O 1
ATOM 878 N N . GLU A 1 113 ? -7.242 -14.141 -5.642 1.00 88.50 113 GLU A N 1
ATOM 879 C CA . GLU A 1 113 ? -6.208 -13.770 -6.606 1.00 88.50 113 GLU A CA 1
ATOM 880 C C . GLU A 1 113 ? -5.336 -14.981 -6.949 1.00 88.50 113 GLU A C 1
ATOM 882 O O . GLU A 1 113 ? -4.574 -15.470 -6.108 1.00 88.50 113 GLU A O 1
ATOM 887 N N . ASN A 1 114 ? -5.387 -15.387 -8.218 1.00 88.00 114 ASN A N 1
ATOM 888 C CA . ASN A 1 114 ? -4.579 -16.480 -8.770 1.00 88.00 114 ASN A CA 1
ATOM 889 C C . ASN A 1 114 ? -3.284 -15.997 -9.440 1.00 88.00 114 ASN A C 1
ATOM 891 O O . ASN A 1 114 ? -2.409 -16.796 -9.769 1.00 88.00 114 ASN A O 1
ATOM 895 N N . THR A 1 115 ? -3.153 -14.689 -9.659 1.00 87.56 115 THR A N 1
ATOM 896 C CA . THR A 1 115 ? -1.995 -14.073 -10.312 1.00 87.56 115 THR A CA 1
ATOM 897 C C . THR A 1 115 ? -1.527 -12.871 -9.512 1.00 87.56 115 THR A C 1
ATOM 899 O O . THR A 1 115 ? -2.334 -12.004 -9.183 1.00 87.56 115 THR A O 1
ATOM 902 N N . MET A 1 116 ? -0.226 -12.806 -9.236 1.00 89.56 116 MET A N 1
ATOM 903 C CA . MET A 1 116 ? 0.385 -11.661 -8.565 1.00 89.56 116 MET A CA 1
ATOM 904 C C . MET A 1 116 ? 0.355 -10.420 -9.458 1.00 89.56 116 MET A C 1
ATOM 906 O O . MET A 1 116 ? 0.564 -10.508 -10.671 1.00 89.56 116 MET A O 1
ATOM 910 N N . LEU A 1 117 ? 0.182 -9.257 -8.837 1.00 87.88 117 LEU A N 1
ATOM 911 C CA . LEU A 1 117 ? 0.469 -7.978 -9.468 1.00 87.88 117 LEU A CA 1
ATOM 912 C C . LEU A 1 117 ? 1.982 -7.815 -9.615 1.00 87.88 117 LEU A C 1
ATOM 914 O O . LEU A 1 117 ? 2.743 -8.126 -8.700 1.00 87.88 117 LEU A O 1
ATOM 918 N N . GLU A 1 118 ? 2.411 -7.303 -10.766 1.00 88.62 118 GLU A N 1
ATOM 919 C CA . GLU A 1 118 ? 3.805 -6.971 -11.043 1.00 88.62 118 GLU A CA 1
ATOM 920 C C . GLU A 1 118 ? 3.936 -5.455 -11.188 1.00 88.62 118 GLU A C 1
ATOM 922 O O . GLU A 1 118 ? 3.444 -4.864 -12.148 1.00 88.62 118 GLU A O 1
ATOM 927 N N . VAL A 1 119 ? 4.601 -4.824 -10.222 1.00 85.25 119 VAL A N 1
ATOM 928 C CA . VAL A 1 119 ? 4.890 -3.388 -10.249 1.00 85.25 119 VAL A CA 1
ATOM 929 C C . VAL A 1 119 ? 6.365 -3.207 -10.562 1.00 85.25 119 VAL A C 1
ATOM 931 O O . VAL A 1 119 ? 7.227 -3.716 -9.842 1.00 85.25 119 VAL A O 1
ATOM 934 N N . THR A 1 120 ? 6.650 -2.473 -11.635 1.00 82.75 120 THR A N 1
ATOM 935 C CA . THR A 1 120 ? 8.011 -2.114 -12.033 1.00 82.75 120 THR A CA 1
ATOM 936 C C . THR A 1 120 ? 8.204 -0.616 -11.866 1.00 82.75 120 THR A C 1
ATOM 938 O O . THR A 1 120 ? 7.438 0.173 -12.412 1.00 82.75 120 THR A O 1
ATOM 941 N N . VAL A 1 121 ? 9.226 -0.242 -11.101 1.00 80.38 121 VAL A N 1
ATOM 942 C CA . VAL A 1 121 ? 9.663 1.141 -10.927 1.00 80.38 121 VAL A CA 1
ATOM 943 C C . VAL A 1 121 ? 10.970 1.311 -11.679 1.00 80.38 121 VAL A C 1
ATOM 945 O O . VAL A 1 121 ? 11.913 0.538 -11.486 1.00 80.38 121 VAL A O 1
ATOM 948 N N . GLU A 1 122 ? 11.003 2.319 -12.539 1.00 80.25 122 GLU A N 1
ATOM 949 C CA . GLU A 1 122 ? 12.177 2.735 -13.295 1.00 80.25 122 GLU A CA 1
ATOM 950 C C . GLU A 1 122 ? 12.614 4.098 -12.765 1.00 80.25 122 GLU A C 1
ATOM 952 O O . GLU A 1 122 ? 11.792 5.000 -12.602 1.00 80.25 122 GLU A O 1
ATOM 957 N N . ALA A 1 123 ? 13.899 4.227 -12.456 1.00 77.88 123 ALA A N 1
ATOM 958 C CA . ALA A 1 123 ? 14.518 5.461 -12.008 1.00 77.88 123 ALA A CA 1
ATOM 959 C C . ALA A 1 123 ? 15.645 5.814 -12.974 1.00 77.88 123 ALA A C 1
ATOM 961 O O . ALA A 1 123 ? 16.443 4.949 -13.346 1.00 77.88 123 ALA A O 1
ATOM 962 N N . ILE A 1 124 ? 15.681 7.079 -13.381 1.00 72.56 124 ILE A N 1
ATOM 963 C CA . ILE A 1 124 ? 16.700 7.617 -14.274 1.00 72.56 124 ILE A CA 1
ATOM 964 C C . ILE A 1 124 ? 17.327 8.819 -13.583 1.00 72.56 124 ILE A C 1
ATOM 966 O O . ILE A 1 124 ? 16.627 9.757 -13.214 1.00 72.56 124 ILE A O 1
ATOM 970 N N . ASP A 1 125 ? 18.636 8.750 -13.417 1.00 67.19 125 ASP A N 1
ATOM 971 C CA . ASP A 1 125 ? 19.529 9.863 -13.106 1.00 67.19 125 ASP A CA 1
ATOM 972 C C . ASP A 1 125 ? 20.507 10.003 -14.286 1.00 67.19 125 ASP A C 1
ATOM 974 O O . ASP A 1 125 ? 20.638 9.040 -15.044 1.00 67.19 125 ASP A O 1
ATOM 978 N N . ASP A 1 126 ? 21.172 11.148 -14.468 1.00 59.41 126 ASP A N 1
ATOM 979 C CA . ASP A 1 126 ? 21.873 11.591 -15.698 1.00 59.41 126 ASP A CA 1
ATOM 980 C C . ASP A 1 126 ? 22.553 10.483 -16.538 1.00 59.41 126 ASP A C 1
ATOM 982 O O . ASP A 1 126 ? 22.515 10.514 -17.770 1.00 59.41 126 ASP A O 1
ATOM 986 N N . LEU A 1 127 ? 23.161 9.478 -15.893 1.00 57.91 127 LEU A N 1
ATOM 987 C CA . LEU A 1 127 ? 23.790 8.316 -16.542 1.00 57.91 127 LEU A CA 1
ATOM 988 C C . LEU A 1 127 ? 23.310 6.943 -16.026 1.00 57.91 127 LEU A C 1
ATOM 990 O O . LEU A 1 127 ? 23.763 5.899 -16.512 1.00 57.91 127 LEU A O 1
ATOM 994 N N . ILE A 1 128 ? 22.428 6.909 -15.028 1.00 60.59 128 ILE A N 1
ATOM 995 C CA . ILE A 1 128 ? 22.037 5.698 -14.304 1.00 60.59 128 ILE A CA 1
ATOM 996 C C . ILE A 1 128 ? 20.568 5.397 -14.572 1.00 60.59 128 ILE A C 1
ATOM 998 O O . ILE A 1 128 ? 19.686 6.135 -14.154 1.00 60.59 128 ILE A O 1
ATOM 1002 N N . PHE A 1 129 ? 20.313 4.252 -15.202 1.00 77.06 129 PHE A N 1
ATOM 1003 C CA . PHE A 1 129 ? 18.995 3.629 -15.215 1.00 77.06 129 PHE A CA 1
ATOM 1004 C C . PHE A 1 129 ? 18.986 2.487 -14.202 1.00 77.06 129 PHE A C 1
ATOM 1006 O O . PHE A 1 129 ? 19.748 1.522 -14.340 1.00 77.06 129 PHE A O 1
ATOM 1013 N N . ASP A 1 130 ? 18.122 2.587 -13.197 1.00 73.44 130 ASP A N 1
ATOM 1014 C CA . ASP A 1 130 ? 17.800 1.472 -12.314 1.00 73.44 130 ASP A CA 1
ATOM 1015 C C . ASP A 1 130 ? 16.349 1.053 -12.513 1.00 73.44 130 ASP A C 1
ATOM 1017 O O . ASP A 1 130 ? 15.454 1.862 -12.759 1.00 73.44 130 ASP A O 1
ATOM 1021 N N . ARG A 1 131 ? 16.123 -0.250 -12.405 1.00 81.88 131 ARG A N 1
ATOM 1022 C CA . ARG A 1 131 ? 14.804 -0.845 -12.550 1.00 81.88 131 ARG A CA 1
ATOM 1023 C C . ARG A 1 131 ? 14.620 -1.907 -11.492 1.00 81.88 131 ARG A C 1
ATOM 1025 O O . ARG A 1 131 ? 15.386 -2.871 -11.416 1.00 81.88 131 ARG A O 1
ATOM 1032 N N . LYS A 1 132 ? 13.560 -1.755 -10.707 1.00 82.56 132 LYS A N 1
ATOM 1033 C CA . LYS A 1 132 ? 13.158 -2.715 -9.682 1.00 82.56 132 LYS A CA 1
ATOM 1034 C C . LYS A 1 132 ? 11.758 -3.207 -9.980 1.00 82.56 132 LYS A C 1
ATOM 1036 O O . LYS A 1 132 ? 10.855 -2.417 -10.232 1.00 82.56 132 LYS A O 1
ATOM 1041 N N . THR A 1 133 ? 11.586 -4.518 -9.900 1.00 85.69 133 THR A N 1
ATOM 1042 C CA . THR A 1 133 ? 10.293 -5.172 -10.079 1.00 85.69 133 THR A CA 1
ATOM 1043 C C . THR A 1 133 ? 9.922 -5.876 -8.787 1.00 85.69 133 THR A C 1
ATOM 1045 O O . THR A 1 133 ? 10.729 -6.623 -8.230 1.00 85.69 133 THR A O 1
ATOM 1048 N N . LYS A 1 134 ? 8.698 -5.648 -8.313 1.00 87.62 134 LYS A N 1
ATOM 1049 C CA . LYS A 1 134 ? 8.121 -6.338 -7.160 1.00 87.62 134 LYS A CA 1
ATOM 1050 C C . LYS A 1 134 ? 6.858 -7.073 -7.591 1.00 87.62 134 LYS A C 1
ATOM 1052 O O . LYS A 1 134 ? 6.035 -6.518 -8.316 1.00 87.62 134 LYS A O 1
ATOM 1057 N N . LYS A 1 135 ? 6.721 -8.313 -7.123 1.00 89.94 135 LYS A N 1
ATOM 1058 C CA . LYS A 1 135 ? 5.540 -9.157 -7.322 1.00 89.94 135 LYS A CA 1
ATOM 1059 C C . LYS A 1 135 ? 4.889 -9.433 -5.977 1.00 89.94 135 LYS A C 1
ATOM 1061 O O . LYS A 1 135 ? 5.612 -9.704 -5.020 1.00 89.94 135 LYS A O 1
ATOM 1066 N N . PHE A 1 136 ? 3.572 -9.309 -5.902 1.00 90.06 136 PHE A N 1
ATOM 1067 C CA . PHE A 1 136 ? 2.801 -9.533 -4.677 1.00 90.06 136 PHE A CA 1
ATOM 1068 C C . PHE A 1 136 ? 1.324 -9.762 -5.007 1.00 90.06 136 PHE A C 1
ATOM 1070 O O . PHE A 1 136 ? 0.856 -9.376 -6.080 1.00 90.06 136 PHE A O 1
ATOM 1077 N N . PHE A 1 137 ? 0.586 -10.364 -4.080 1.00 89.12 137 PHE A N 1
ATOM 1078 C CA . PHE A 1 137 ? -0.878 -10.338 -4.099 1.00 89.12 137 PHE A CA 1
ATOM 1079 C C . PHE A 1 137 ? -1.399 -9.122 -3.323 1.00 89.12 137 PHE A C 1
ATOM 1081 O O . PHE A 1 137 ? -0.776 -8.699 -2.348 1.00 89.12 137 PHE A O 1
ATOM 1088 N N . LEU A 1 138 ? -2.551 -8.565 -3.703 1.00 88.25 138 LEU A N 1
ATOM 1089 C CA . LEU A 1 138 ? -3.183 -7.473 -2.955 1.00 88.25 138 LEU A CA 1
ATOM 1090 C C . LEU A 1 138 ? -3.416 -7.866 -1.498 1.00 88.25 138 LEU A C 1
ATOM 1092 O O . LEU A 1 138 ? -3.093 -7.078 -0.611 1.00 88.25 138 LEU A O 1
ATOM 1096 N N . ARG A 1 139 ? -3.871 -9.101 -1.244 1.00 88.12 139 ARG A N 1
ATOM 1097 C CA . ARG A 1 139 ? -4.090 -9.634 0.114 1.00 88.12 139 ARG A CA 1
ATOM 1098 C C . ARG A 1 139 ? -2.862 -9.582 1.036 1.00 88.12 139 ARG A C 1
ATOM 1100 O O . ARG A 1 139 ? -3.027 -9.609 2.250 1.00 88.12 139 ARG A O 1
ATOM 1107 N N . GLU A 1 140 ? -1.647 -9.505 0.489 1.00 89.00 140 GLU A N 1
ATOM 1108 C CA . GLU A 1 140 ? -0.391 -9.462 1.260 1.00 89.00 140 GLU A CA 1
ATOM 1109 C C . GLU A 1 140 ? 0.002 -8.047 1.698 1.00 89.00 140 GLU A C 1
ATOM 1111 O O . GLU A 1 140 ? 0.852 -7.879 2.571 1.00 89.00 140 GLU A O 1
ATOM 1116 N N . ILE A 1 141 ? -0.584 -7.021 1.080 1.00 88.62 141 ILE A N 1
ATOM 1117 C CA . ILE A 1 141 ? -0.259 -5.615 1.348 1.00 88.62 141 ILE A CA 1
ATOM 1118 C C . ILE A 1 141 ? -1.423 -4.855 1.991 1.00 88.62 141 ILE A C 1
ATOM 1120 O O . ILE A 1 141 ? -1.357 -3.635 2.138 1.00 88.62 141 ILE A O 1
ATOM 1124 N N . ILE A 1 142 ? -2.491 -5.559 2.376 1.00 89.06 142 ILE A N 1
ATOM 1125 C CA . ILE A 1 142 ? -3.642 -4.955 3.042 1.00 89.06 142 ILE A CA 1
ATOM 1126 C C . ILE A 1 142 ? -3.236 -4.442 4.423 1.00 89.06 142 ILE A C 1
ATOM 1128 O O . ILE A 1 142 ? -2.771 -5.183 5.295 1.00 89.06 142 ILE A O 1
ATOM 1132 N N . GLN A 1 143 ? -3.480 -3.153 4.630 1.00 91.88 143 GLN A N 1
ATOM 1133 C CA . GLN A 1 143 ? -3.394 -2.501 5.924 1.00 91.88 143 GLN A CA 1
ATOM 1134 C C . GLN A 1 143 ? -4.560 -1.514 6.042 1.00 91.88 143 GLN A C 1
ATOM 1136 O O . GLN A 1 143 ? -4.569 -0.505 5.334 1.00 91.88 143 GLN A O 1
ATOM 1141 N N . PRO A 1 144 ? -5.553 -1.774 6.910 1.00 93.38 144 PRO A N 1
ATOM 1142 C CA . PRO A 1 144 ? -6.632 -0.825 7.131 1.00 93.38 144 PRO A CA 1
ATOM 1143 C C . PRO A 1 144 ? -6.103 0.487 7.712 1.00 93.38 144 PRO A C 1
ATOM 1145 O O . PRO A 1 144 ? -5.106 0.519 8.444 1.00 93.38 144 PRO A O 1
ATOM 1148 N N . ASN A 1 145 ? -6.833 1.572 7.470 1.00 93.62 145 ASN A N 1
ATOM 1149 C CA . ASN A 1 145 ? -6.614 2.805 8.215 1.00 93.62 145 ASN A CA 1
ATOM 1150 C C . ASN A 1 145 ? -7.034 2.636 9.683 1.00 93.62 145 ASN A C 1
ATOM 1152 O O . ASN A 1 145 ? -7.614 1.630 10.092 1.00 93.62 145 ASN A O 1
ATOM 1156 N N . SER A 1 146 ? -6.710 3.636 10.499 1.00 95.50 146 SER A N 1
ATOM 1157 C CA . SER A 1 146 ? -7.105 3.644 11.903 1.00 95.50 146 SER A CA 1
ATOM 1158 C C . SER A 1 146 ? -8.639 3.687 12.045 1.00 95.50 146 SER A C 1
ATOM 1160 O O . SER A 1 146 ? -9.269 4.546 11.418 1.00 95.50 146 SER A O 1
ATOM 1162 N N . PRO A 1 147 ? -9.256 2.774 12.820 1.00 95.88 147 PRO A N 1
ATOM 1163 C CA . PRO A 1 147 ? -10.701 2.748 13.037 1.00 95.88 147 PRO A CA 1
ATOM 1164 C C . PRO A 1 147 ? -11.155 3.857 13.995 1.00 95.88 147 PRO A C 1
ATOM 1166 O O . PRO A 1 147 ? -10.349 4.517 14.658 1.00 95.88 147 PRO A O 1
ATOM 1169 N N . LYS A 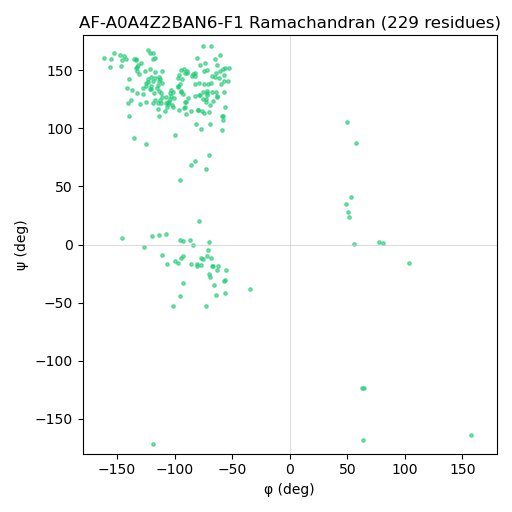1 148 ? -12.474 4.035 14.112 1.00 95.31 148 LYS A N 1
ATOM 1170 C CA . LYS A 1 148 ? -13.081 5.045 14.987 1.00 95.31 148 LYS A CA 1
ATOM 1171 C C . LYS A 1 148 ? -13.873 4.394 16.119 1.00 95.31 148 LYS A C 1
ATOM 1173 O O . LYS A 1 148 ? -14.631 3.456 15.906 1.00 95.31 148 LYS A O 1
ATOM 1178 N N . ILE A 1 149 ? -13.740 4.928 17.334 1.00 96.62 149 ILE A N 1
ATOM 1179 C CA . ILE A 1 149 ? -14.592 4.539 18.468 1.00 96.62 149 ILE A CA 1
ATOM 1180 C C . ILE A 1 149 ? -15.912 5.299 18.353 1.00 96.62 149 ILE A C 1
ATOM 1182 O O . ILE A 1 149 ? -15.970 6.489 18.678 1.00 96.62 149 ILE A O 1
ATOM 1186 N N . ALA A 1 150 ? -16.964 4.618 17.909 1.00 93.81 150 ALA A N 1
ATOM 1187 C CA . ALA A 1 150 ? -18.271 5.221 17.682 1.00 93.81 150 ALA A CA 1
ATOM 1188 C C . ALA A 1 150 ? -18.978 5.531 19.003 1.00 93.81 150 ALA A C 1
ATOM 1190 O O . ALA A 1 150 ? -19.377 6.668 19.255 1.00 93.81 150 ALA A O 1
ATOM 1191 N N . LYS A 1 151 ? -19.088 4.524 19.875 1.00 93.75 151 LYS A N 1
ATOM 1192 C CA . LYS A 1 151 ? -19.821 4.608 21.144 1.00 93.75 151 LYS A CA 1
ATOM 1193 C C . LYS A 1 151 ? -19.156 3.764 22.221 1.00 93.75 151 LYS A C 1
ATOM 1195 O O . LYS A 1 151 ? -18.469 2.792 21.917 1.00 93.75 151 LYS A O 1
ATOM 1200 N N . CYS A 1 152 ? -19.378 4.164 23.465 1.00 94.06 152 CYS A N 1
ATOM 1201 C CA . CYS A 1 152 ? -19.039 3.393 24.649 1.00 94.06 152 CYS A CA 1
ATOM 1202 C C . CYS A 1 152 ? -20.290 3.373 25.527 1.00 94.06 152 CYS A C 1
ATOM 1204 O O . CYS A 1 152 ? -20.786 4.445 25.866 1.00 94.06 152 CYS A O 1
ATOM 1206 N N . GLU A 1 153 ? -20.818 2.193 25.827 1.00 94.19 153 GLU A N 1
ATOM 1207 C CA . GLU A 1 153 ? -22.087 2.031 26.542 1.00 94.19 153 GLU A CA 1
ATOM 1208 C C . GLU A 1 153 ? -21.900 1.168 27.785 1.00 94.19 153 GLU A C 1
ATOM 1210 O O . GLU A 1 153 ? -21.231 0.137 27.751 1.00 94.19 153 GLU A O 1
ATOM 1215 N N . ASP A 1 154 ? -22.501 1.590 28.888 1.00 92.88 154 ASP A N 1
ATOM 1216 C CA . ASP A 1 154 ? -22.415 0.896 30.164 1.00 92.88 154 ASP A CA 1
ATOM 1217 C C . ASP A 1 154 ? -23.240 -0.398 30.158 1.00 92.88 154 ASP A C 1
ATOM 1219 O O . ASP A 1 154 ? -24.454 -0.372 29.962 1.00 92.88 154 ASP A O 1
ATOM 1223 N N . VAL A 1 155 ? -22.595 -1.536 30.436 1.00 92.94 155 VAL A N 1
ATOM 1224 C CA . VAL A 1 155 ? -23.229 -2.863 30.489 1.00 92.94 155 VAL A CA 1
ATOM 1225 C C . VAL A 1 155 ? -22.743 -3.623 31.729 1.00 92.94 155 VAL A C 1
ATOM 1227 O O . VAL A 1 155 ? -21.732 -4.327 31.706 1.00 92.94 155 VAL A O 1
ATOM 1230 N N . GLY A 1 156 ? -23.474 -3.483 32.840 1.00 89.50 156 GLY A N 1
ATOM 1231 C CA . GLY A 1 156 ? -23.126 -4.113 34.122 1.00 89.50 156 GLY A CA 1
ATOM 1232 C C . GLY A 1 156 ? -21.812 -3.572 34.692 1.00 89.50 156 GLY A C 1
ATOM 1233 O O . GLY A 1 156 ? -21.671 -2.363 34.846 1.00 89.50 156 GLY A O 1
ATOM 1234 N N . GLU A 1 157 ? -20.849 -4.456 34.956 1.00 90.06 157 GLU A N 1
ATOM 1235 C CA . GLU A 1 157 ? -19.480 -4.111 35.393 1.00 90.06 157 GLU A CA 1
ATOM 1236 C C . GLU A 1 157 ? -18.533 -3.769 34.222 1.00 90.06 157 GLU A C 1
ATOM 1238 O O . GLU A 1 157 ? -17.359 -3.443 34.417 1.00 90.06 157 GLU A O 1
ATOM 1243 N N . ASN A 1 158 ? -19.037 -3.831 32.985 1.00 94.00 158 ASN A N 1
ATOM 1244 C CA . ASN A 1 158 ? -18.265 -3.621 31.766 1.00 94.00 158 ASN A CA 1
ATOM 1245 C C . ASN A 1 158 ? -18.777 -2.422 30.956 1.00 94.00 158 ASN A C 1
ATOM 1247 O O . ASN A 1 158 ? -19.885 -1.922 31.146 1.00 94.00 158 ASN A O 1
ATOM 1251 N N . LEU A 1 159 ? -17.945 -1.984 30.021 1.00 94.31 159 LEU A N 1
ATOM 1252 C CA . LEU A 1 159 ? -18.213 -0.981 29.008 1.00 94.31 159 LEU A CA 1
ATOM 1253 C C . LEU A 1 159 ? -18.161 -1.661 27.636 1.00 94.31 159 LEU A C 1
ATOM 1255 O O . LEU A 1 159 ? -17.146 -2.257 27.265 1.00 94.31 159 LEU A O 1
ATOM 1259 N N . MET A 1 160 ? -19.253 -1.575 26.885 1.00 96.06 160 MET A N 1
ATOM 1260 C CA . MET A 1 160 ? -19.356 -2.063 25.516 1.00 96.06 160 MET A CA 1
ATOM 1261 C C . MET A 1 160 ? -18.851 -1.000 24.546 1.00 96.06 160 MET A C 1
ATOM 1263 O O . MET A 1 160 ? -19.428 0.078 24.412 1.00 96.06 160 MET A O 1
ATOM 1267 N N . VAL A 1 161 ? -17.761 -1.312 23.853 1.00 96.81 161 VAL A N 1
ATOM 1268 C CA . VAL A 1 161 ? -17.123 -0.425 22.881 1.00 96.81 161 VAL A CA 1
ATOM 1269 C C . VAL A 1 161 ? -17.607 -0.777 21.478 1.00 96.81 161 VAL A C 1
ATOM 1271 O O . VAL A 1 161 ? -17.315 -1.851 20.956 1.00 96.81 161 VAL A O 1
ATOM 1274 N N . THR A 1 162 ? -18.314 0.154 20.840 1.00 96.50 162 THR A N 1
ATOM 1275 C CA . THR A 1 162 ? -18.711 0.040 19.431 1.00 96.50 162 THR A CA 1
ATOM 1276 C C . THR A 1 162 ? -17.645 0.681 18.548 1.00 96.50 162 THR A C 1
ATOM 1278 O O . THR A 1 162 ? -17.338 1.869 18.697 1.00 96.50 162 THR A O 1
ATOM 1281 N N . ILE A 1 163 ? -17.088 -0.100 17.622 1.00 96.69 163 ILE A N 1
ATOM 1282 C CA . ILE A 1 163 ? -15.997 0.305 16.730 1.00 96.69 163 ILE A CA 1
ATOM 1283 C C . ILE A 1 163 ? -16.537 0.404 15.301 1.00 96.69 163 ILE A C 1
ATOM 1285 O O . ILE A 1 163 ? -17.137 -0.535 14.788 1.00 96.69 163 ILE A O 1
ATOM 1289 N N . GLU A 1 164 ? -16.316 1.549 14.664 1.00 95.12 164 GLU A N 1
ATOM 1290 C CA . GLU A 1 164 ? -16.621 1.781 13.254 1.00 95.12 164 GLU A CA 1
ATOM 1291 C C . GLU A 1 164 ? -15.373 1.508 12.400 1.00 95.12 164 GLU A C 1
ATOM 1293 O O . GLU A 1 164 ? -14.288 2.026 12.715 1.00 95.12 164 GLU A O 1
ATOM 1298 N N . PRO A 1 165 ? -15.501 0.728 11.308 1.00 94.69 165 PRO A N 1
ATOM 1299 C CA . PRO A 1 165 ? -14.446 0.600 10.315 1.00 94.69 165 PRO A CA 1
ATOM 1300 C C . PRO A 1 165 ? -14.027 1.965 9.745 1.00 94.69 165 PRO A C 1
ATOM 1302 O O . PRO A 1 165 ? -14.840 2.893 9.691 1.00 94.69 165 PRO A O 1
ATOM 1305 N N . PRO A 1 166 ? -12.771 2.106 9.294 1.00 94.06 166 PRO A N 1
ATOM 1306 C CA . PRO A 1 166 ? -12.330 3.300 8.585 1.00 94.06 166 PRO A CA 1
ATOM 1307 C C . PRO A 1 166 ? -13.181 3.558 7.337 1.00 94.06 166 PRO A C 1
ATOM 1309 O O . PRO A 1 166 ? -13.573 2.622 6.646 1.00 94.06 166 PRO A O 1
ATOM 1312 N N . SER A 1 167 ? -13.410 4.826 6.993 1.00 91.12 167 SER A N 1
ATOM 1313 C CA . SER A 1 167 ? -14.258 5.201 5.850 1.00 91.12 167 SER A CA 1
ATOM 1314 C C . SER A 1 167 ? -13.727 4.741 4.490 1.00 91.12 167 SER A C 1
ATOM 1316 O O . SER A 1 167 ? -14.494 4.649 3.537 1.00 91.12 167 SER A O 1
ATOM 1318 N N . ASN A 1 168 ? -12.426 4.470 4.387 1.00 87.38 168 ASN A N 1
ATOM 1319 C CA . ASN A 1 168 ? -11.787 3.951 3.182 1.00 87.38 168 ASN A CA 1
ATOM 1320 C C . ASN A 1 168 ? -11.695 2.416 3.153 1.00 87.38 168 ASN A C 1
ATOM 1322 O O . ASN A 1 168 ? -11.089 1.870 2.234 1.00 87.38 168 ASN A O 1
ATOM 1326 N N . TRP A 1 169 ? -12.246 1.727 4.156 1.00 92.81 169 TRP A N 1
ATOM 1327 C CA . TRP A 1 169 ? -12.321 0.273 4.158 1.00 92.81 169 TRP A CA 1
ATOM 1328 C C . TRP A 1 169 ? -13.403 -0.226 3.193 1.00 92.81 169 TRP A C 1
ATOM 1330 O O . TRP A 1 169 ? -14.403 0.449 2.944 1.00 92.81 169 TRP A O 1
ATOM 1340 N N . SER A 1 170 ? -13.191 -1.410 2.623 1.00 92.12 170 SER A N 1
ATOM 1341 C CA . SER A 1 170 ? -14.089 -1.985 1.623 1.00 92.12 170 SER A CA 1
ATOM 1342 C C . SER A 1 170 ? -15.474 -2.294 2.199 1.00 92.12 170 SER A C 1
ATOM 1344 O O . SER A 1 170 ? -15.621 -2.715 3.345 1.00 92.12 170 SER A O 1
ATOM 1346 N N . THR A 1 171 ? -16.507 -2.109 1.377 1.00 92.56 171 THR A N 1
ATOM 1347 C CA . THR A 1 171 ? -17.909 -2.377 1.727 1.00 92.56 171 THR A CA 1
ATOM 1348 C C . THR A 1 171 ? -18.476 -3.488 0.835 1.00 92.56 171 THR A C 1
ATOM 1350 O O . THR A 1 171 ? -18.048 -3.616 -0.314 1.00 92.56 171 THR A O 1
ATOM 1353 N N . PRO A 1 172 ? -19.425 -4.306 1.333 1.00 94.75 172 PRO A N 1
ATOM 1354 C CA . PRO A 1 172 ? -20.102 -4.206 2.630 1.00 94.75 172 PRO A CA 1
ATOM 1355 C C . PRO A 1 172 ? -19.297 -4.813 3.794 1.00 94.75 172 PRO A C 1
ATOM 1357 O O . PRO A 1 172 ? -18.615 -5.822 3.634 1.00 94.75 172 PRO A O 1
ATOM 1360 N N . HIS A 1 173 ? -19.438 -4.244 4.998 1.00 92.69 173 HIS A N 1
ATOM 1361 C CA . HIS A 1 173 ? -18.738 -4.715 6.209 1.00 92.69 173 HIS A CA 1
ATOM 1362 C C . HIS A 1 173 ? -19.206 -6.092 6.707 1.00 92.69 173 HIS A C 1
ATOM 1364 O O . HIS A 1 173 ? -18.559 -6.685 7.562 1.00 92.69 173 HIS A O 1
ATOM 1370 N N . SER A 1 174 ? -20.323 -6.609 6.184 1.00 91.94 174 SER A N 1
ATOM 1371 C CA . SER A 1 174 ? -20.742 -7.998 6.403 1.00 91.94 174 SER A CA 1
ATOM 1372 C C . SER A 1 174 ? -19.838 -9.002 5.687 1.00 91.94 174 SER A C 1
ATOM 1374 O O . SER A 1 174 ? -19.760 -10.149 6.112 1.00 91.94 174 SER A O 1
ATOM 1376 N N . PHE A 1 175 ? -19.173 -8.576 4.609 1.00 92.44 175 PHE A N 1
ATOM 1377 C CA . PHE A 1 175 ? -18.229 -9.392 3.851 1.00 92.44 175 PHE A CA 1
ATOM 1378 C C . PHE A 1 175 ? -16.784 -9.036 4.216 1.00 92.44 175 PHE A C 1
ATOM 1380 O O . PHE A 1 175 ? -16.021 -9.902 4.631 1.00 92.44 175 PHE A O 1
ATOM 1387 N N . PHE A 1 176 ? -16.424 -7.751 4.142 1.00 93.12 176 PHE A N 1
ATOM 1388 C CA . PHE A 1 176 ? -15.097 -7.249 4.515 1.00 93.12 176 PHE A CA 1
ATOM 1389 C C . PHE A 1 176 ? -15.036 -6.958 6.017 1.00 93.12 176 PHE A C 1
ATOM 1391 O O . PHE A 1 176 ? -14.999 -5.800 6.446 1.00 93.12 176 PHE A O 1
ATOM 1398 N N . THR A 1 177 ? -15.097 -8.016 6.822 1.00 94.12 177 THR A N 1
ATOM 1399 C CA . THR A 1 177 ? -15.063 -7.908 8.282 1.00 94.12 177 THR A CA 1
ATOM 1400 C C . THR A 1 177 ? -13.668 -7.525 8.773 1.00 94.12 177 THR A C 1
ATOM 1402 O O . THR A 1 177 ? -12.651 -7.835 8.157 1.00 94.12 177 THR A O 1
ATOM 1405 N N . LEU A 1 178 ? -13.618 -6.820 9.901 1.00 95.06 178 LEU A N 1
ATOM 1406 C CA . LEU A 1 178 ? -12.375 -6.480 10.582 1.00 95.06 178 LEU A CA 1
ATOM 1407 C C . LEU A 1 178 ? -12.386 -7.106 11.968 1.00 95.06 178 LEU A C 1
ATOM 1409 O O . LEU A 1 178 ? -13.405 -7.073 12.657 1.00 95.06 178 LEU A O 1
ATOM 1413 N N . GLU A 1 179 ? -11.234 -7.615 12.393 1.00 95.50 179 GLU A N 1
ATOM 1414 C CA . GLU A 1 179 ? -11.004 -7.875 13.807 1.00 95.50 179 GLU A CA 1
ATOM 1415 C C . GLU A 1 179 ? -10.356 -6.663 14.473 1.00 95.50 179 GLU A C 1
ATOM 1417 O O . GLU A 1 179 ? -9.637 -5.878 13.843 1.00 95.50 179 GLU A O 1
ATOM 1422 N N . HIS A 1 180 ? -10.622 -6.509 15.768 1.00 96.38 180 HIS A N 1
ATOM 1423 C CA . HIS A 1 180 ? -10.223 -5.339 16.53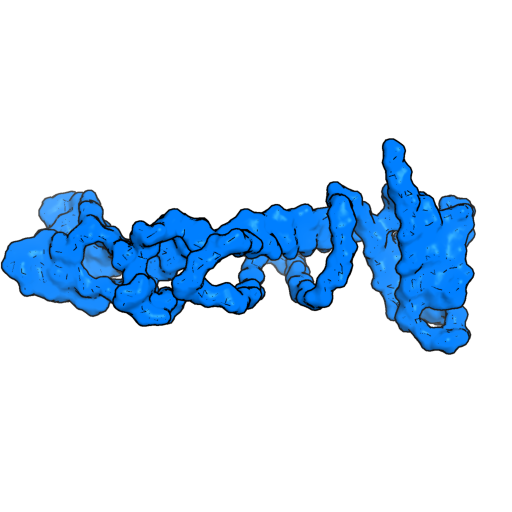2 1.00 96.38 180 HIS A CA 1
ATOM 1424 C C . HIS A 1 180 ? -9.336 -5.714 17.710 1.00 96.38 180 HIS A C 1
ATOM 1426 O O . HIS A 1 180 ? -9.458 -6.781 18.310 1.00 96.38 180 HIS A O 1
ATOM 1432 N N . GLN A 1 181 ? -8.475 -4.775 18.083 1.00 97.25 181 GLN A N 1
ATOM 1433 C CA . GLN A 1 181 ? -7.784 -4.798 19.359 1.00 97.25 181 GLN A CA 1
ATOM 1434 C C . GLN A 1 181 ? -7.983 -3.462 20.062 1.00 97.25 181 GLN A C 1
ATOM 1436 O O . GLN A 1 181 ? -7.747 -2.398 19.485 1.00 97.25 181 GLN A O 1
ATOM 1441 N N . ILE A 1 182 ? -8.392 -3.533 21.322 1.00 97.88 182 ILE A N 1
ATOM 1442 C CA . ILE A 1 182 ? -8.572 -2.398 22.215 1.00 97.88 182 ILE A CA 1
ATOM 1443 C C . ILE A 1 182 ? -7.370 -2.328 23.144 1.00 97.88 182 ILE A C 1
ATOM 1445 O O . ILE A 1 182 ? -6.990 -3.321 23.758 1.00 97.88 182 ILE A O 1
ATOM 1449 N N . HIS A 1 183 ? -6.788 -1.145 23.261 1.00 97.56 183 HIS A N 1
ATOM 1450 C CA . HIS A 1 183 ? -5.806 -0.805 24.276 1.00 97.56 183 HIS A CA 1
ATOM 1451 C C . HIS A 1 183 ? -6.443 0.215 25.211 1.00 97.56 183 HIS A C 1
ATOM 1453 O O . HIS A 1 183 ? -6.873 1.270 24.752 1.00 97.56 183 HIS A O 1
ATOM 1459 N N . TYR A 1 184 ? -6.517 -0.096 26.500 1.00 95.88 184 TYR A N 1
ATOM 1460 C CA . TYR A 1 184 ? -7.105 0.778 27.507 1.00 95.88 184 TYR A CA 1
ATOM 1461 C C . TYR A 1 184 ? -6.227 0.889 28.753 1.00 95.88 184 TYR A C 1
ATOM 1463 O O . TYR A 1 184 ? -5.392 0.023 29.014 1.00 95.88 184 TYR A O 1
ATOM 1471 N N . ARG A 1 185 ? -6.435 1.962 29.517 1.00 95.12 185 ARG A N 1
ATOM 1472 C CA . ARG A 1 185 ? -5.789 2.217 30.811 1.00 95.12 185 ARG A CA 1
ATOM 1473 C C . ARG A 1 185 ? -6.795 2.108 31.931 1.00 95.12 185 ARG A C 1
ATOM 1475 O O . ARG A 1 185 ? -7.906 2.600 31.777 1.00 95.12 185 ARG A O 1
ATOM 1482 N N . LEU A 1 186 ? -6.406 1.502 33.044 1.00 91.56 186 LEU A N 1
ATOM 1483 C CA . LEU A 1 186 ? -7.230 1.428 34.252 1.00 91.56 186 LEU A CA 1
ATOM 1484 C C . LEU A 1 186 ? -7.085 2.693 35.113 1.00 91.56 186 LEU A C 1
ATOM 1486 O O . LEU A 1 186 ? -6.007 3.282 35.171 1.00 91.56 186 LEU A O 1
ATOM 1490 N N . LEU A 1 187 ? -8.155 3.092 35.800 1.00 85.69 187 LEU A N 1
ATOM 1491 C CA . LEU A 1 187 ? -8.190 4.223 36.736 1.00 85.69 187 LEU A CA 1
ATOM 1492 C C . LEU A 1 187 ? -7.281 3.989 37.945 1.00 85.69 187 LEU A C 1
ATOM 1494 O O . LEU A 1 187 ? -6.529 4.878 38.331 1.00 85.69 187 LEU A O 1
ATOM 1498 N N . ASP A 1 188 ? -7.318 2.778 38.497 1.00 77.62 188 ASP A N 1
ATOM 1499 C CA . ASP A 1 188 ? -6.742 2.483 39.813 1.00 77.62 188 ASP A CA 1
ATOM 1500 C C . ASP A 1 188 ? -5.207 2.543 39.835 1.00 77.62 188 ASP A C 1
ATOM 1502 O O . ASP A 1 188 ? -4.599 2.805 40.870 1.00 77.62 188 ASP A O 1
ATOM 1506 N N . ASN A 1 189 ? -4.559 2.269 38.700 1.00 78.81 189 ASN A N 1
ATOM 1507 C CA . ASN A 1 189 ? -3.105 2.102 38.624 1.00 78.81 189 ASN A CA 1
ATOM 1508 C C . ASN A 1 189 ? -2.474 2.595 37.311 1.00 78.81 189 ASN A C 1
ATOM 1510 O O . ASN A 1 189 ? -1.282 2.374 37.094 1.00 78.81 189 ASN A O 1
ATOM 1514 N N . ASN A 1 190 ? -3.258 3.223 36.424 1.00 80.00 190 ASN A N 1
ATOM 1515 C CA . ASN A 1 190 ? -2.837 3.663 35.090 1.00 80.00 190 ASN A CA 1
ATOM 1516 C C . ASN A 1 190 ? -2.137 2.561 34.265 1.00 80.00 190 ASN A C 1
ATOM 1518 O O . ASN A 1 190 ? -1.282 2.843 33.425 1.00 80.00 190 ASN A O 1
ATOM 1522 N N . GLN A 1 191 ? -2.471 1.293 34.527 1.00 89.62 191 GLN A N 1
ATOM 1523 C CA . GLN A 1 191 ? -1.870 0.156 33.846 1.00 89.62 191 GLN A CA 1
ATOM 1524 C C . GLN A 1 191 ? -2.487 -0.016 32.459 1.00 89.62 191 GLN A C 1
ATOM 1526 O O . GLN A 1 191 ? -3.708 -0.121 32.320 1.00 89.62 191 GLN A O 1
ATOM 1531 N N . ASP A 1 192 ? -1.621 -0.103 31.451 1.00 93.88 192 ASP A N 1
ATOM 1532 C CA . ASP A 1 192 ? -1.991 -0.408 30.072 1.00 93.88 192 ASP A CA 1
ATOM 1533 C C . ASP A 1 192 ? -2.409 -1.888 29.940 1.00 93.88 192 ASP A C 1
ATOM 1535 O O . ASP A 1 192 ? -1.711 -2.810 30.383 1.00 93.88 192 ASP A O 1
ATOM 1539 N N . ARG A 1 193 ? -3.562 -2.130 29.314 1.00 95.62 193 ARG A N 1
ATOM 1540 C CA . ARG A 1 193 ? -4.120 -3.459 29.036 1.00 95.62 193 ARG A CA 1
ATOM 1541 C C . ARG A 1 193 ? -4.588 -3.549 27.589 1.00 95.62 193 ARG A C 1
ATOM 1543 O O . ARG A 1 193 ? -4.970 -2.552 26.980 1.00 95.62 193 ARG A O 1
ATOM 1550 N N . PHE A 1 194 ? -4.586 -4.766 27.053 1.00 96.56 194 PHE A N 1
ATOM 1551 C CA . PHE A 1 194 ? -5.029 -5.060 25.693 1.00 96.56 194 PHE A CA 1
ATOM 1552 C C . PHE A 1 194 ? -6.142 -6.103 25.721 1.00 96.56 194 PHE A C 1
ATOM 1554 O O . PHE A 1 194 ? -6.066 -7.065 26.483 1.00 96.56 194 PHE A O 1
ATOM 1561 N N . SER A 1 195 ? -7.154 -5.927 24.878 1.00 95.94 195 SER A N 1
ATOM 1562 C CA . SER A 1 195 ? -8.276 -6.852 24.735 1.00 95.94 195 SER A CA 1
ATOM 1563 C C . SER A 1 195 ? -8.649 -7.013 23.266 1.00 95.94 195 SER A C 1
ATOM 1565 O O . SER A 1 195 ? -8.625 -6.044 22.509 1.00 95.94 195 SER A O 1
ATOM 1567 N N . SER A 1 196 ? -9.015 -8.229 22.871 1.00 94.62 196 SER A N 1
ATOM 1568 C CA . SER A 1 196 ? -9.669 -8.501 21.582 1.00 94.62 196 SER A CA 1
ATOM 1569 C C . SER A 1 196 ? -11.201 -8.481 21.690 1.00 94.62 196 SER A C 1
ATOM 1571 O O . SER A 1 196 ? -11.889 -8.514 20.678 1.00 94.62 196 SER A O 1
ATOM 1573 N N . SER A 1 197 ? -11.744 -8.430 22.912 1.00 94.31 197 SER A N 1
ATOM 1574 C CA . SER A 1 197 ? -13.181 -8.293 23.170 1.00 94.31 197 SER A CA 1
ATOM 1575 C C . SER A 1 197 ? -13.595 -6.822 23.142 1.00 94.31 197 SER A C 1
ATOM 1577 O O . SER A 1 197 ? -12.852 -5.956 23.608 1.00 94.31 197 SER A O 1
ATOM 1579 N N . THR A 1 198 ? -14.808 -6.550 22.656 1.00 94.12 198 THR A N 1
ATOM 1580 C CA . THR A 1 198 ? -15.440 -5.222 22.702 1.00 94.12 198 THR A CA 1
ATOM 1581 C C . THR A 1 198 ? -15.956 -4.849 24.090 1.00 94.12 198 THR A C 1
ATOM 1583 O O . THR A 1 198 ? -16.267 -3.684 24.328 1.00 94.12 198 THR A O 1
ATOM 1586 N N . LEU A 1 199 ? -16.025 -5.809 25.015 1.00 95.69 199 LEU A N 1
ATOM 1587 C CA . LEU A 1 199 ? -16.339 -5.573 26.420 1.00 95.69 199 LEU A CA 1
ATOM 1588 C C . LEU A 1 199 ? -15.040 -5.364 27.200 1.00 95.69 199 LEU A C 1
ATOM 1590 O O . LEU A 1 199 ? -14.207 -6.270 27.281 1.00 95.69 199 LEU A O 1
ATOM 1594 N N . ILE A 1 200 ? -14.880 -4.175 27.779 1.00 95.19 200 ILE A N 1
ATOM 1595 C CA . ILE A 1 200 ? -13.759 -3.829 28.665 1.00 95.19 200 ILE A CA 1
ATOM 1596 C C . ILE A 1 200 ? -14.278 -3.452 30.061 1.00 95.19 200 ILE A C 1
ATOM 1598 O O . ILE A 1 200 ? -15.445 -3.090 30.182 1.00 95.19 200 ILE A O 1
ATOM 1602 N N . PRO A 1 201 ? -13.457 -3.503 31.122 1.00 93.44 201 PRO A N 1
ATOM 1603 C CA . PRO A 1 201 ? -13.892 -3.101 32.460 1.00 93.44 201 PRO A CA 1
ATOM 1604 C C . PRO A 1 201 ? -14.309 -1.624 32.523 1.00 93.44 201 PRO A C 1
ATOM 1606 O O . PRO A 1 201 ? -13.642 -0.772 31.931 1.00 93.44 201 PRO A O 1
ATOM 1609 N N . LYS A 1 202 ? -15.344 -1.295 33.309 1.00 91.44 202 LYS A N 1
ATOM 1610 C CA . LYS A 1 202 ? -15.732 0.108 33.585 1.00 91.44 202 LYS A CA 1
ATOM 1611 C C . LYS A 1 202 ? -14.667 0.918 34.316 1.00 91.44 202 LYS A C 1
ATOM 1613 O O . LYS A 1 202 ? -14.682 2.142 34.279 1.00 91.44 202 LYS A O 1
ATOM 1618 N N . THR A 1 203 ? -13.721 0.236 34.951 1.00 90.88 203 THR A N 1
ATOM 1619 C CA . THR A 1 203 ? -12.548 0.852 35.574 1.00 90.88 203 THR A CA 1
ATOM 1620 C C . THR A 1 203 ? -11.555 1.412 34.550 1.00 90.88 203 THR A C 1
ATOM 1622 O O . THR A 1 203 ? -10.508 1.918 34.942 1.00 90.88 203 THR A O 1
ATOM 1625 N N . ALA A 1 204 ? -11.837 1.342 33.244 1.00 92.38 204 ALA A N 1
ATOM 1626 C CA . ALA A 1 204 ? -11.029 1.985 32.217 1.00 92.38 204 ALA A CA 1
ATOM 1627 C C . ALA A 1 204 ? -11.188 3.522 32.227 1.00 92.38 204 ALA A C 1
ATOM 1629 O O . ALA A 1 204 ? -12.296 4.045 32.203 1.00 92.38 204 ALA A O 1
ATOM 1630 N N . SER A 1 205 ? -10.071 4.253 32.194 1.00 92.75 205 SER A N 1
ATOM 1631 C CA . SER A 1 205 ? -10.009 5.723 32.140 1.00 92.75 205 SER A CA 1
ATOM 1632 C C . SER A 1 205 ? -9.915 6.267 30.712 1.00 92.75 205 SER A C 1
ATOM 1634 O O . SER A 1 205 ? -10.406 7.349 30.391 1.00 92.75 205 SER A O 1
ATOM 1636 N N . SER A 1 206 ? -9.254 5.525 29.826 1.00 94.50 206 SER A N 1
ATOM 1637 C CA . SER A 1 206 ? -9.053 5.902 28.429 1.00 94.50 206 SER A CA 1
ATOM 1638 C C . SER A 1 206 ? -8.815 4.669 27.573 1.00 94.50 206 SER A C 1
ATOM 1640 O O . SER A 1 206 ? -8.322 3.652 28.065 1.00 94.50 206 SER A O 1
ATOM 1642 N N . LEU A 1 207 ? -9.156 4.755 26.286 1.00 96.56 207 LEU A N 1
ATOM 1643 C CA . LEU A 1 207 ? -8.913 3.680 25.331 1.00 96.56 207 LEU A CA 1
ATOM 1644 C C . LEU A 1 207 ? -8.549 4.178 23.931 1.00 96.56 207 LEU A C 1
ATOM 1646 O O . LEU A 1 207 ? -8.822 5.316 23.555 1.00 96.56 207 LEU A O 1
ATOM 1650 N N . ARG A 1 208 ? -7.962 3.287 23.141 1.00 97.44 208 ARG A N 1
ATOM 1651 C CA . ARG A 1 208 ? -7.733 3.420 21.703 1.00 97.44 208 ARG A CA 1
ATOM 1652 C C . ARG A 1 208 ? -7.859 2.059 21.035 1.00 97.44 208 ARG A C 1
ATOM 1654 O O . ARG A 1 208 ? -7.727 1.024 21.685 1.00 97.44 208 ARG A O 1
ATOM 1661 N N . VAL A 1 209 ? -8.104 2.061 19.736 1.00 98.00 209 VAL A N 1
ATOM 1662 C CA . VAL A 1 209 ? -8.420 0.850 18.973 1.00 98.00 209 VAL A CA 1
ATOM 1663 C C . VAL A 1 209 ? -7.588 0.763 17.704 1.00 98.00 209 VAL A C 1
ATOM 1665 O O . VAL A 1 209 ? -7.132 1.776 17.178 1.00 98.00 209 VAL A O 1
ATOM 1668 N N . ARG A 1 210 ? -7.374 -0.454 17.214 1.00 97.38 210 ARG A N 1
ATOM 1669 C CA . ARG A 1 210 ? -6.811 -0.727 15.888 1.00 97.38 210 ARG A CA 1
ATOM 1670 C C . ARG A 1 210 ? -7.503 -1.932 15.270 1.00 97.38 210 ARG A C 1
ATOM 1672 O O . ARG A 1 210 ? -8.080 -2.740 15.999 1.00 97.38 210 ARG A O 1
ATOM 1679 N N . SER A 1 211 ? -7.418 -2.050 13.953 1.00 96.38 211 SER A N 1
ATOM 1680 C CA . SER A 1 211 ? -8.073 -3.117 13.198 1.00 96.38 211 SER A CA 1
ATOM 1681 C C . SER A 1 211 ? -7.107 -3.829 12.266 1.00 96.38 211 SER A C 1
ATOM 1683 O O . SER A 1 211 ? -6.100 -3.251 11.850 1.00 96.38 211 SER A O 1
ATOM 1685 N N . ARG A 1 212 ? -7.432 -5.068 11.908 1.00 94.56 212 ARG A N 1
ATOM 1686 C CA . ARG A 1 212 ? -6.826 -5.773 10.777 1.00 94.56 212 ARG A CA 1
ATOM 1687 C C . ARG A 1 212 ? -7.840 -6.710 10.128 1.00 94.56 212 ARG A C 1
ATOM 1689 O O . ARG A 1 212 ? -8.865 -7.023 10.732 1.00 94.56 212 ARG A O 1
ATOM 1696 N N . ASP A 1 213 ? -7.549 -7.132 8.909 1.00 94.06 213 ASP A N 1
ATOM 1697 C CA . ASP A 1 213 ? -8.328 -8.167 8.237 1.00 94.06 213 ASP A CA 1
ATOM 1698 C C . ASP A 1 213 ? -7.978 -9.540 8.852 1.00 94.06 213 ASP A C 1
ATOM 1700 O O . ASP A 1 213 ? -6.787 -9.871 8.923 1.00 94.06 213 ASP A O 1
ATOM 1704 N N . PRO A 1 214 ? -8.966 -10.314 9.338 1.00 92.19 214 PRO A N 1
ATOM 1705 C CA . PRO A 1 214 ? -8.719 -11.584 10.017 1.00 92.19 214 PRO A CA 1
ATOM 1706 C C . PRO A 1 214 ? -8.461 -12.763 9.065 1.00 92.19 214 PRO A C 1
ATOM 1708 O O . PRO A 1 214 ? -7.972 -13.799 9.512 1.00 92.19 214 PRO A O 1
ATOM 1711 N N . LEU A 1 215 ? -8.815 -12.645 7.781 1.00 87.69 215 LEU A N 1
ATOM 1712 C CA . LEU A 1 215 ? -8.787 -13.749 6.815 1.00 87.69 215 LEU A CA 1
ATOM 1713 C C . LEU A 1 215 ? -7.512 -13.772 5.969 1.00 87.69 215 LEU A C 1
ATOM 1715 O O . LEU A 1 215 ? -7.205 -14.790 5.349 1.00 87.69 215 LEU A O 1
ATOM 1719 N N . V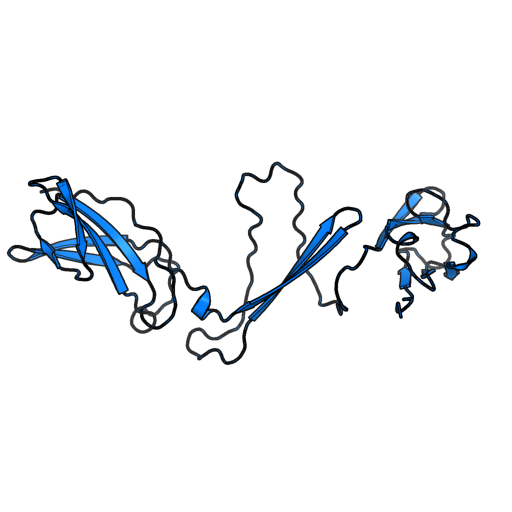AL A 1 216 ? -6.759 -12.672 5.946 1.00 85.75 216 VAL A N 1
ATOM 1720 C CA . VAL A 1 216 ? -5.511 -12.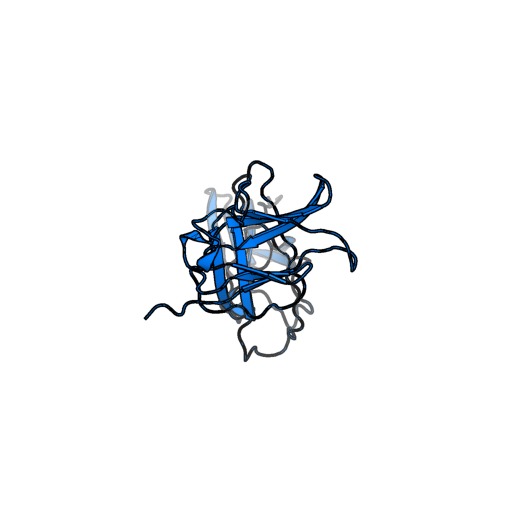556 5.184 1.00 85.75 216 VAL A CA 1
ATOM 1721 C C . VAL A 1 216 ? -4.336 -12.172 6.080 1.00 85.75 216 VAL A C 1
ATOM 1723 O O . VAL A 1 216 ? -4.499 -11.754 7.227 1.00 85.75 216 VAL A O 1
ATOM 1726 N N . LEU A 1 217 ? -3.117 -12.294 5.547 1.00 75.25 217 LEU A N 1
ATOM 1727 C CA . LEU A 1 217 ? -1.886 -11.849 6.208 1.00 75.25 217 LEU A CA 1
ATOM 1728 C C . LEU A 1 217 ? -1.788 -10.313 6.191 1.00 75.25 217 LEU A C 1
ATOM 1730 O O . LEU A 1 217 ? -0.908 -9.739 5.556 1.00 75.25 217 LEU A O 1
ATOM 1734 N N . SER A 1 218 ? -2.716 -9.648 6.879 1.00 83.12 218 SER A N 1
ATOM 1735 C CA . SER A 1 218 ? -2.783 -8.192 6.958 1.00 83.12 218 SER A CA 1
ATOM 1736 C C . SER A 1 218 ? -1.963 -7.642 8.122 1.00 83.12 218 SER A C 1
ATOM 1738 O O . SER A 1 218 ? -1.829 -8.247 9.195 1.00 83.12 218 SER A O 1
ATOM 1740 N N . THR A 1 219 ? -1.420 -6.443 7.919 1.00 90.00 219 THR A N 1
ATOM 1741 C CA . THR A 1 219 ? -0.770 -5.700 9.002 1.00 90.00 219 THR A CA 1
ATOM 1742 C C . THR A 1 219 ? -1.826 -4.963 9.819 1.00 90.00 219 THR A C 1
ATOM 1744 O O . THR A 1 219 ? -2.806 -4.450 9.280 1.00 90.00 219 THR A O 1
ATOM 1747 N N . TRP A 1 220 ? -1.610 -4.864 11.132 1.00 94.50 220 TRP A N 1
ATOM 1748 C CA . TRP A 1 220 ? -2.435 -4.017 11.990 1.00 94.50 220 TRP A CA 1
ATOM 1749 C C . TRP A 1 220 ? -2.430 -2.558 11.520 1.00 94.50 220 TRP A C 1
ATOM 1751 O O . TRP A 1 220 ? -1.387 -2.005 11.155 1.00 94.50 220 TRP A O 1
ATOM 1761 N N . SER A 1 221 ? -3.592 -1.910 11.597 1.00 96.00 221 SER A N 1
ATOM 1762 C CA . SER A 1 221 ? -3.698 -0.468 11.411 1.00 96.00 221 SER A CA 1
ATOM 1763 C C . SER A 1 221 ? -2.872 0.285 12.457 1.00 96.00 221 SER A C 1
ATOM 1765 O O . SER A 1 221 ? -2.535 -0.232 13.532 1.00 96.00 221 SER A O 1
ATOM 1767 N N . GLN A 1 222 ? -2.619 1.563 12.180 1.00 96.31 222 GLN A N 1
ATOM 1768 C CA . GLN A 1 222 ? -2.224 2.491 13.236 1.00 96.31 222 GLN A CA 1
ATOM 1769 C C . GLN A 1 222 ? -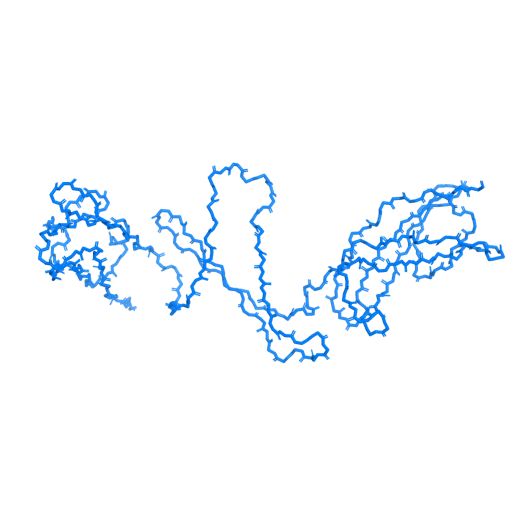3.309 2.541 14.319 1.00 96.31 222 GLN A C 1
ATOM 1771 O O . GLN A 1 222 ? -4.495 2.327 14.044 1.00 96.31 222 GLN A O 1
ATOM 1776 N N . TRP A 1 223 ? -2.896 2.823 15.553 1.00 97.06 223 TRP A N 1
ATOM 1777 C CA . TRP A 1 223 ? -3.831 3.047 16.651 1.00 97.06 223 TRP A CA 1
ATOM 1778 C C . TRP A 1 223 ? -4.681 4.293 16.401 1.00 97.06 223 TRP A C 1
ATOM 1780 O O . TRP A 1 223 ? -4.212 5.271 15.817 1.00 97.06 223 TRP A O 1
ATOM 1790 N N . SER A 1 224 ? -5.924 4.285 16.871 1.00 96.88 224 SER A N 1
ATOM 1791 C CA . SER A 1 224 ? -6.726 5.502 16.970 1.00 96.88 224 SER A CA 1
ATOM 1792 C C . SER A 1 224 ? -6.098 6.468 17.978 1.00 96.88 224 SER A C 1
ATOM 1794 O O . SER A 1 224 ? -5.340 6.046 18.864 1.00 96.88 224 SER A O 1
ATOM 1796 N N . PRO A 1 225 ? -6.435 7.766 17.904 1.00 96.19 225 PRO A N 1
ATOM 1797 C CA . PRO A 1 225 ? -6.202 8.671 19.017 1.00 96.19 225 PRO A CA 1
ATOM 1798 C C . PRO A 1 225 ? -6.803 8.105 20.309 1.00 96.19 225 PRO A C 1
ATOM 1800 O O . PRO A 1 225 ? -7.786 7.353 20.277 1.00 96.19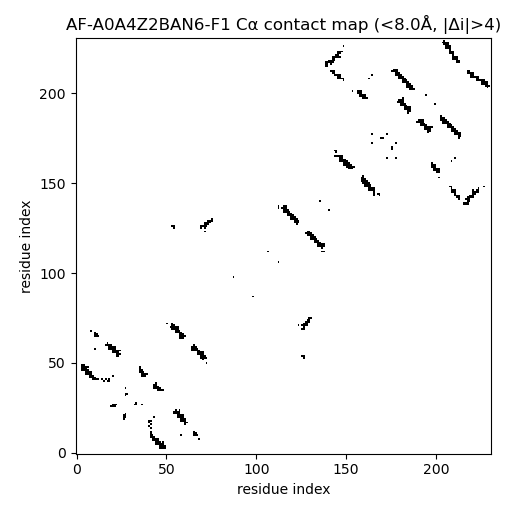 225 PRO A O 1
ATOM 1803 N N . TRP A 1 226 ? -6.206 8.468 21.443 1.00 95.00 226 TRP A N 1
ATOM 1804 C CA . TRP A 1 226 ? -6.768 8.148 22.751 1.00 95.00 226 TRP A CA 1
ATOM 1805 C C . TRP A 1 226 ? -8.112 8.854 22.930 1.00 95.00 226 TRP A C 1
ATOM 1807 O O . TRP A 1 226 ? -8.227 10.058 22.705 1.00 95.00 226 TRP A O 1
ATOM 1817 N N . LYS A 1 227 ? -9.117 8.098 23.365 1.00 94.31 227 LYS A N 1
ATOM 1818 C CA . LYS A 1 227 ? -10.411 8.600 23.813 1.00 94.31 227 LYS A CA 1
ATOM 1819 C C . LYS A 1 227 ? -10.471 8.469 25.328 1.00 94.31 227 LYS A C 1
ATOM 1821 O O . LYS A 1 227 ? -10.396 7.358 25.851 1.00 94.31 227 LYS A O 1
ATOM 1826 N N . ASN A 1 228 ? -10.609 9.596 26.014 1.00 92.38 228 ASN A N 1
ATOM 1827 C CA . ASN A 1 228 ? -10.874 9.605 27.448 1.00 92.38 228 ASN A CA 1
ATOM 1828 C C . ASN A 1 228 ? -12.332 9.217 27.686 1.00 92.38 228 ASN A C 1
ATOM 1830 O O . ASN A 1 228 ? -13.224 9.650 26.952 1.00 92.38 228 ASN A O 1
ATOM 1834 N N . LEU A 1 229 ? -12.556 8.387 28.695 1.00 87.06 229 LEU A N 1
ATOM 1835 C CA . LEU A 1 229 ? -13.887 8.024 29.142 1.00 87.06 229 LEU A CA 1
ATOM 1836 C C . LEU A 1 229 ? -14.287 9.033 30.215 1.00 87.06 229 LEU A C 1
ATOM 1838 O O . LEU A 1 229 ? -13.663 9.107 31.270 1.00 87.06 229 LEU A O 1
ATOM 1842 N N . THR A 1 230 ? -15.272 9.873 29.909 1.00 68.56 230 THR A N 1
ATOM 1843 C CA . THR A 1 230 ? -15.934 10.691 30.926 1.00 68.56 230 THR A CA 1
ATOM 1844 C C . THR A 1 230 ? -16.766 9.757 31.791 1.00 68.56 230 THR A C 1
ATOM 1846 O O . THR A 1 230 ? -17.696 9.139 31.270 1.00 68.56 230 THR A O 1
ATOM 1849 N N . GLN A 1 231 ? -16.386 9.629 33.062 1.00 55.88 231 GLN A N 1
ATOM 1850 C CA . GLN A 1 231 ? -17.258 9.092 34.105 1.00 55.88 231 GLN A CA 1
ATOM 1851 C C . GLN A 1 231 ? -18.381 10.075 34.419 1.00 55.88 231 GLN A C 1
ATOM 1853 O O . GLN A 1 231 ? -18.106 11.298 34.396 1.00 55.88 231 GLN A O 1
#

Foldseek 3Di:
DDDQDKDKDAFPDDQPFDKFKDFPNHGCCPPVNVVQWDDDGRIIIGTSDDPVRFAKMFMDGPRDTRDIDGRADDPDDDDDDDDDDDDDDPPDPPPPPDDDDDDDDDDDPPDDDPAWDKDKDWDDDRHDIDIDIDTDHPLQEDEFAFWDFPDWDDDPQWIQTDIGGDPPQDDDCVVQPKFKKKWFAFQPPRDIDIDSHSIDGPRTQKMWMWIFRPPGNYDIHDIDPIDGDDD

Radius of gyration: 29.74 Å; Cα contacts (8 Å, |Δi|>4): 394; chains: 1; bounding box: 60×43×85 Å

Solvent-accessible surface area (backbone atoms only — not comparable to full-atom values): 14326 Å² total; per-residue (Å²): 132,85,78,64,41,72,49,77,46,75,44,77,67,64,91,90,62,71,64,49,54,23,48,77,82,42,63,44,79,42,81,91,40,44,86,38,47,48,79,60,79,61,29,40,37,36,44,64,54,52,85,88,69,43,32,44,36,36,29,30,38,97,91,41,79,64,38,73,49,72,41,55,48,72,82,66,86,81,85,79,91,71,86,83,79,89,84,84,81,80,92,57,84,77,77,89,68,81,85,87,82,89,83,88,81,87,78,60,93,87,57,85,82,89,66,63,50,76,50,73,51,75,47,78,52,96,57,44,41,48,75,50,75,50,75,45,50,72,61,63,72,42,57,49,58,44,31,43,81,73,45,76,43,87,51,88,76,26,28,40,50,42,73,39,78,31,90,88,56,66,80,57,59,91,76,55,50,68,44,54,40,39,40,34,25,33,62,93,73,65,48,80,46,76,38,72,57,51,64,42,60,57,58,44,39,32,35,29,36,26,27,24,47,76,90,47,70,36,44,71,20,54,66,29,74,79,43,74,54,86,128

Mean predicted aligned error: 14.55 Å

pLDDT: mean 82.07, std 14.89, range [32.06, 98.0]

Nearest PDB structures (foldseek):
  8cr8-assembly1_A  TM=6.278E-01  e=3.147E-11  Homo sapiens
  5mxa-assembly1_A  TM=5.986E-01  e=2.826E-11  Homo sapiens
  3qwr-assembly1_A  TM=5.829E-01  e=1.084E-10  Homo sapiens
  6sff-assembly1_A-2  TM=5.764E-01  e=3.538E-10  Mus musculus
  7pur-assembly1_A  TM=5.669E-01  e=8.824E-10  Mus musculus

InterPro domains:
  IPR007110 Immunoglobulin-like domain [PS50835] (1-59)
  IPR013783 Immunoglobulin-like fold [G3DSA:2.60.40.10] (2-73)
  IPR013783 Immunoglobulin-like fold [G3DSA:2.60.40.10] (143-225)
  IPR019482 Interleukin-12 beta, central domain [PF10420] (80-125)
  IPR036116 Fibronectin type III superfamily [SSF49265] (54-142)
  IPR036116 Fibronectin type III superfamily [SSF49265] (144-225)
  IPR036179 Immunoglobulin-like domain superfamily [SSF48726] (3-63)
  IPR050676 Interleukin-12 [PTHR48485] (84-228)

Secondary structure (DSSP, 8-state):
----EEEEEEP---TT---EEEETTEETTSHHHHTTEEEETTEEEEEEE-GGG-EEEEEEETTEEEEEEEE-EE-SS-----S--------S---SS-----------TTSPP-S-EEEEEEEEETTEEEEEEEEE-GGGS--PPPPEEEEEEEETTEEEEEEEPPTTS-S-TTTS--EEEEEEEETTT--EEEESSSEEETTEEEEEEEEE-TTTTPPPPPPPPPEE---

Organism: NCBI:txid433685